Protein AF-E2BCJ6-F1 (afdb_monomer_lite)

pLDDT: mean 82.78, std 11.38, range [35.53, 95.06]

InterPro domains:
  IPR000185 Protein translocase subunit SecA [PTHR30612] (108-314)
  IPR027417 P-loop containing nucleoside triphosphate hydrolase [G3DSA:3.40.50.300] (253-300)

Sequence (317 aa):
MFPTNGEDRNIKKLIDLIRGNGNTSERILKHLISIRDIIQAMKQVTATSEKVIKEEIVRHKSNIEICEKESDKLHKAIRQAILCNMYGSFSKEDIRKIDGYISGQQINAIWERLIKYNIIDNVGYLLKDKVSERDIVEVLSPDFKRYERYLIYLFQQISKDEKSVVVPNYLKPFVALHLDTWINSAKSALFMQERQDYIVDIDRKDSRPDLKANITIIDRDTGTDELNSQWDEALHQFLQLNHGCRLSTQSLKAVFESNVCYLKLYNNLYGLTATLDSQRERDLLREIYQVDFVTVPTTKMRKFKEYNPIVCANLQE

Secondary structure (DSSP, 8-state):
---SSSS---HHHHHHHHHT-TT--HHHHHHHHHHHHHHHHHHHHHHHHHHHHHHHHHHHHHHHHHHHHHHHHHHHHHHHHHHHHHH-B--HHHHHTT-TT--HHHHHHHHHHHHHTTSB-SSSBBSSSS--HHHHHHHHTTTTGGGHHHHHHHHHHHHHS--S----GGGHHHHHHHHHHHHHHHHHHHH--BTTTEEEE---SSS-S----EEEEE-TTT--EETT---TTTHHHHHHHHTTPPPPPP--------HHHHHHT-SS-----SS---HHHHHHHHHHH------PPPSS-----PPPP---S----

Organism: Harpegnathos saltator (NCBI:txid610380)

Structure (mmCIF, N/CA/C/O backbone):
data_AF-E2BCJ6-F1
#
_entry.id   AF-E2BCJ6-F1
#
loop_
_atom_site.group_PDB
_atom_site.id
_atom_site.type_symbol
_atom_site.label_atom_id
_atom_site.label_alt_id
_atom_site.label_comp_id
_atom_site.label_asym_id
_atom_site.label_entity_id
_atom_site.label_seq_id
_atom_site.pdbx_PDB_ins_code
_atom_site.Cartn_x
_atom_site.Cartn_y
_atom_site.Cartn_z
_atom_site.occupancy
_atom_site.B_iso_or_equiv
_atom_site.auth_seq_id
_atom_site.auth_comp_id
_atom_site.auth_asym_id
_atom_site.auth_atom_id
_atom_site.pdbx_PDB_model_num
ATOM 1 N N . MET A 1 1 ? 50.899 -28.316 7.353 1.00 42.66 1 MET A N 1
ATOM 2 C CA . MET A 1 1 ? 51.033 -29.590 8.096 1.00 42.66 1 MET A CA 1
ATOM 3 C C . MET A 1 1 ? 51.930 -30.489 7.256 1.00 42.66 1 MET A C 1
ATOM 5 O O . MET A 1 1 ? 51.661 -30.582 6.069 1.00 42.66 1 MET A O 1
ATOM 9 N N . PHE A 1 2 ? 53.036 -31.027 7.788 1.00 35.53 2 PHE A N 1
ATOM 10 C CA . PHE A 1 2 ? 53.970 -31.874 7.021 1.00 35.53 2 PHE A CA 1
ATOM 11 C C . PHE A 1 2 ? 53.549 -33.350 7.151 1.00 35.53 2 PHE A C 1
ATOM 13 O O . PHE A 1 2 ? 53.648 -33.884 8.259 1.00 35.53 2 PHE A O 1
ATOM 20 N N . PRO A 1 3 ? 53.071 -34.020 6.086 1.00 37.06 3 PRO A N 1
ATOM 21 C CA . PRO A 1 3 ? 52.648 -35.411 6.164 1.00 37.06 3 PRO A CA 1
ATOM 22 C C . PRO A 1 3 ? 53.835 -36.352 5.922 1.00 37.06 3 PRO A C 1
ATOM 24 O O . PRO A 1 3 ? 54.559 -36.224 4.940 1.00 37.06 3 PRO A O 1
ATOM 27 N N . THR A 1 4 ? 54.013 -37.338 6.797 1.00 44.34 4 THR A N 1
ATOM 28 C CA . THR A 1 4 ? 54.750 -38.573 6.487 1.00 44.34 4 THR A CA 1
ATOM 29 C C . THR A 1 4 ? 53.925 -39.752 7.009 1.00 44.34 4 THR A C 1
ATOM 31 O O . THR A 1 4 ? 53.534 -39.770 8.175 1.00 44.34 4 THR A O 1
ATOM 34 N N . ASN A 1 5 ? 53.632 -40.709 6.122 1.00 46.41 5 ASN A N 1
ATOM 35 C CA . ASN A 1 5 ? 52.804 -41.910 6.333 1.00 46.41 5 ASN A CA 1
ATOM 36 C C . ASN A 1 5 ? 51.292 -41.690 6.552 1.00 46.41 5 ASN A C 1
ATOM 38 O O . ASN A 1 5 ? 50.675 -42.418 7.320 1.00 46.41 5 ASN A O 1
ATOM 42 N N . GLY A 1 6 ? 50.678 -40.720 5.867 1.00 52.75 6 GLY A N 1
ATOM 43 C CA . GLY A 1 6 ? 49.213 -40.671 5.706 1.00 52.75 6 GLY A CA 1
ATOM 44 C C . GLY A 1 6 ? 48.380 -40.331 6.951 1.00 52.75 6 GLY A C 1
ATOM 45 O O . GLY A 1 6 ? 47.163 -40.253 6.841 1.00 52.75 6 GLY A O 1
ATOM 46 N N . GLU A 1 7 ? 48.999 -40.069 8.105 1.00 52.44 7 GLU A N 1
ATOM 47 C CA . GLU A 1 7 ? 48.310 -39.555 9.294 1.00 52.44 7 GLU A CA 1
ATOM 48 C C . GLU A 1 7 ? 48.791 -38.151 9.674 1.00 52.44 7 GLU A C 1
ATOM 50 O O . GLU A 1 7 ? 49.992 -37.903 9.828 1.00 52.44 7 GLU A O 1
ATOM 55 N N . ASP A 1 8 ? 47.843 -37.246 9.931 1.00 47.59 8 ASP A N 1
ATOM 56 C CA . ASP A 1 8 ? 48.121 -35.928 10.498 1.00 47.59 8 ASP A CA 1
ATOM 57 C C . ASP A 1 8 ? 48.719 -36.062 11.908 1.00 47.59 8 ASP A C 1
ATOM 59 O O . ASP A 1 8 ? 48.053 -36.409 12.894 1.00 47.59 8 ASP A O 1
ATOM 63 N N . ARG A 1 9 ? 50.017 -35.770 12.037 1.00 54.84 9 ARG A N 1
ATOM 64 C CA . ARG A 1 9 ? 50.679 -35.714 13.344 1.00 54.84 9 ARG A CA 1
ATOM 65 C C . ARG A 1 9 ? 50.339 -34.394 14.034 1.00 54.84 9 ARG A C 1
ATOM 67 O O . ARG A 1 9 ? 50.934 -33.357 13.764 1.00 54.84 9 ARG A O 1
ATOM 74 N N . ASN A 1 10 ? 49.399 -34.439 14.976 1.00 62.22 10 ASN A N 1
ATOM 75 C CA . ASN A 1 10 ? 49.200 -33.364 15.953 1.00 62.22 10 ASN A CA 1
ATOM 76 C C . ASN A 1 10 ? 50.459 -33.235 16.842 1.00 62.22 10 ASN A C 1
ATOM 78 O O . ASN A 1 10 ? 51.107 -34.239 17.135 1.00 62.22 10 ASN A O 1
ATOM 82 N N . ILE A 1 11 ? 50.793 -32.029 17.314 1.00 64.12 11 ILE A N 1
ATOM 83 C CA . ILE A 1 11 ? 51.973 -31.729 18.153 1.00 64.12 11 ILE A CA 1
ATOM 84 C C . ILE A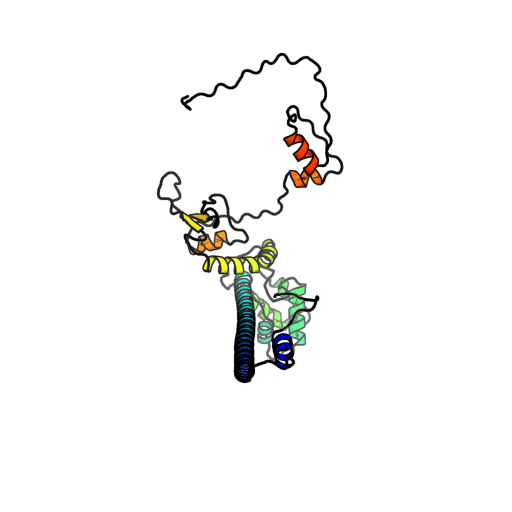 1 11 ? 52.108 -32.703 19.340 1.00 64.12 11 ILE A C 1
ATOM 86 O O . ILE A 1 11 ? 53.220 -33.088 19.686 1.00 64.12 11 ILE A O 1
ATOM 90 N N . LYS A 1 12 ? 50.992 -33.187 19.908 1.00 63.09 12 LYS A N 1
ATOM 91 C CA . LYS A 1 12 ? 50.997 -34.266 20.918 1.00 63.09 12 LYS A CA 1
ATOM 92 C C . LYS A 1 12 ? 51.671 -35.556 20.417 1.00 63.09 12 LYS A C 1
ATOM 94 O O . LYS A 1 12 ? 52.616 -36.009 21.052 1.00 63.09 12 LYS A O 1
ATOM 99 N N . LYS A 1 13 ? 51.264 -36.076 19.248 1.00 67.44 13 LYS A N 1
ATOM 100 C CA . LYS A 1 13 ? 51.866 -37.266 18.611 1.00 67.44 13 LYS A CA 1
ATOM 101 C C . LYS A 1 13 ? 53.358 -37.052 18.314 1.00 67.44 13 LYS A C 1
ATOM 103 O O . LYS A 1 13 ? 54.144 -37.983 18.438 1.00 67.44 13 LYS A O 1
ATOM 108 N N . LEU A 1 14 ? 53.757 -35.831 17.937 1.00 67.19 14 LEU A N 1
ATOM 109 C CA . LEU A 1 14 ? 55.161 -35.492 17.674 1.00 67.19 14 LEU A CA 1
ATOM 110 C C . LEU A 1 14 ? 56.010 -35.511 18.958 1.00 67.19 14 LEU A C 1
ATOM 112 O O . LEU A 1 14 ? 57.111 -36.053 18.951 1.00 67.19 14 LEU A O 1
ATOM 116 N N . ILE A 1 15 ? 55.490 -34.965 20.064 1.00 65.69 15 ILE A N 1
ATOM 117 C CA . ILE A 1 15 ? 56.180 -34.981 21.362 1.00 65.69 15 ILE A CA 1
ATOM 118 C C . ILE A 1 15 ? 56.329 -36.416 21.891 1.00 65.69 15 ILE A C 1
ATOM 120 O O . ILE A 1 15 ? 57.393 -36.759 22.403 1.00 65.69 15 ILE A O 1
ATOM 124 N N . ASP A 1 16 ? 55.300 -37.256 21.750 1.00 68.56 16 ASP A N 1
ATOM 125 C CA . ASP A 1 16 ? 55.344 -38.656 22.200 1.00 68.56 16 ASP A CA 1
ATOM 126 C C . ASP A 1 16 ? 56.358 -39.484 21.391 1.00 68.56 16 ASP A C 1
ATOM 128 O O . ASP A 1 16 ? 57.095 -40.293 21.954 1.00 68.56 16 ASP A O 1
ATOM 132 N N . LEU A 1 17 ? 56.481 -39.208 20.088 1.00 68.19 17 LEU A N 1
ATOM 133 C CA . LEU A 1 17 ? 57.462 -39.848 19.208 1.00 68.19 17 LEU A CA 1
ATOM 134 C C . LEU A 1 17 ? 58.908 -39.440 19.534 1.00 68.19 17 LEU A C 1
ATOM 136 O O . LEU A 1 17 ? 59.807 -40.274 19.484 1.00 68.19 17 LEU A O 1
ATOM 140 N N . ILE A 1 18 ? 59.136 -38.175 19.907 1.00 68.50 18 ILE A N 1
ATOM 141 C CA . ILE A 1 18 ? 60.456 -37.688 20.344 1.00 68.50 18 ILE A CA 1
ATOM 142 C C . ILE A 1 18 ? 60.814 -38.255 21.727 1.00 68.50 18 ILE A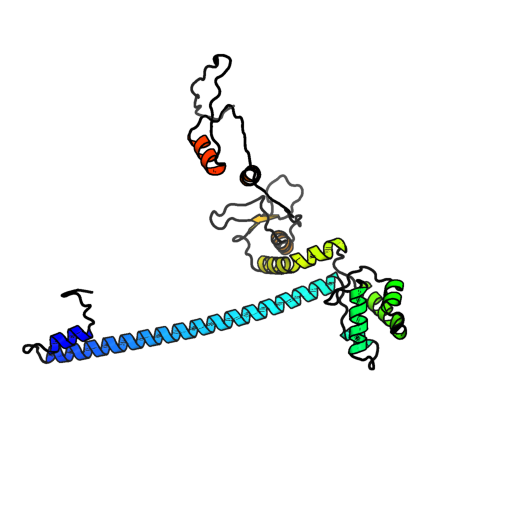 C 1
ATOM 144 O O . ILE A 1 18 ? 61.963 -38.609 21.968 1.00 68.50 18 ILE A O 1
ATOM 148 N N . ARG A 1 19 ? 59.833 -38.409 22.627 1.00 65.44 19 ARG A N 1
ATOM 149 C CA . ARG A 1 19 ? 60.033 -39.008 23.958 1.00 65.44 19 ARG A CA 1
ATOM 150 C C . ARG A 1 19 ? 60.430 -40.489 23.894 1.00 65.44 19 ARG A C 1
ATOM 152 O O . ARG A 1 19 ? 61.161 -40.943 24.765 1.00 65.44 19 ARG A O 1
ATOM 159 N N . GLY A 1 20 ? 59.969 -41.227 22.883 1.00 64.12 20 GLY A N 1
ATOM 160 C CA . GLY A 1 20 ? 60.280 -42.648 22.685 1.00 64.12 20 GLY A CA 1
ATOM 161 C C . GLY A 1 20 ? 61.669 -42.946 22.105 1.00 64.12 20 GLY A C 1
ATOM 162 O O . GLY A 1 20 ? 62.015 -44.115 21.951 1.00 64.12 20 GLY A O 1
ATOM 163 N N . ASN A 1 21 ? 62.468 -41.927 21.769 1.00 68.44 21 ASN A N 1
ATOM 164 C CA . ASN A 1 21 ? 63.802 -42.115 21.202 1.00 68.44 21 ASN A CA 1
ATOM 165 C C . ASN A 1 21 ? 64.876 -42.091 22.306 1.00 68.44 21 ASN A C 1
ATOM 167 O O . ASN A 1 21 ? 65.056 -41.076 22.983 1.00 68.44 21 ASN A O 1
ATOM 171 N N . GLY A 1 22 ? 65.606 -43.200 22.471 1.00 61.81 22 GLY A N 1
ATOM 172 C CA . GLY A 1 22 ? 66.566 -43.422 23.565 1.00 61.81 22 GLY A CA 1
ATOM 173 C C . GLY A 1 22 ? 67.773 -42.473 23.609 1.00 61.81 22 GLY A C 1
ATOM 174 O O . GLY A 1 22 ? 68.445 -42.412 24.631 1.00 61.81 22 GLY A O 1
ATOM 175 N N . ASN A 1 23 ? 68.020 -41.693 22.548 1.00 63.06 23 ASN A N 1
ATOM 176 C CA . ASN A 1 23 ? 69.132 -40.733 22.453 1.00 63.06 23 ASN A CA 1
ATOM 177 C C . ASN A 1 23 ? 68.723 -39.265 22.707 1.00 63.06 23 ASN A C 1
ATOM 179 O O . ASN A 1 23 ? 69.448 -38.337 22.342 1.00 63.06 23 ASN A O 1
ATOM 183 N N . THR A 1 24 ? 67.549 -39.016 23.292 1.00 69.31 24 THR A N 1
ATOM 184 C CA . THR A 1 24 ? 67.030 -37.649 23.461 1.00 69.31 24 THR A CA 1
ATOM 185 C C . THR A 1 24 ? 67.555 -37.002 24.744 1.00 69.31 24 THR A C 1
ATOM 187 O O . THR A 1 24 ? 67.305 -37.490 25.841 1.00 69.31 24 THR A O 1
ATOM 190 N N . SER A 1 25 ? 68.255 -35.870 24.619 1.00 73.25 25 SER A N 1
ATOM 191 C CA . SER A 1 25 ? 68.791 -35.117 25.765 1.00 73.25 25 SER A CA 1
ATOM 192 C C . SER A 1 25 ? 67.686 -34.640 26.721 1.00 73.25 25 SER A C 1
ATOM 194 O O . SER A 1 25 ? 66.661 -34.102 26.294 1.00 73.25 25 SER A O 1
ATOM 196 N N . GLU A 1 26 ? 67.933 -34.742 28.028 1.00 71.25 26 GLU A N 1
ATOM 197 C CA . GLU A 1 26 ? 67.024 -34.307 29.100 1.00 71.25 26 GLU A CA 1
ATOM 198 C C . GLU A 1 26 ? 66.602 -32.829 28.974 1.00 71.25 26 GLU A C 1
ATOM 200 O O . GLU A 1 26 ? 65.451 -32.461 29.229 1.00 71.25 26 GLU A O 1
ATOM 205 N N . ARG A 1 27 ? 67.499 -31.973 28.466 1.00 74.12 27 ARG A N 1
ATOM 206 C CA . ARG A 1 27 ? 67.215 -30.554 28.204 1.00 74.12 27 ARG A CA 1
ATOM 207 C C . ARG A 1 27 ? 66.135 -30.374 27.132 1.00 74.12 27 ARG A C 1
ATOM 209 O O . ARG A 1 27 ? 65.270 -29.512 27.276 1.00 74.12 27 ARG A O 1
ATOM 216 N N . ILE A 1 28 ? 66.150 -31.206 26.088 1.00 73.50 28 ILE A N 1
ATOM 217 C CA . ILE A 1 28 ? 65.146 -31.197 25.013 1.00 73.50 28 ILE A CA 1
ATOM 218 C C . ILE A 1 28 ? 63.792 -31.654 25.565 1.00 73.50 28 ILE A C 1
ATOM 220 O O . ILE A 1 28 ? 62.776 -31.013 25.299 1.00 73.50 28 ILE A O 1
ATOM 224 N N . LEU A 1 29 ? 63.774 -32.698 26.401 1.00 70.75 29 LEU A N 1
ATOM 225 C CA . LEU A 1 29 ? 62.551 -33.175 27.055 1.00 70.75 29 LEU A CA 1
ATOM 226 C C . LEU A 1 29 ? 61.900 -32.087 27.925 1.00 70.75 29 LEU A C 1
ATOM 228 O O . LEU A 1 29 ? 60.684 -31.902 27.854 1.00 70.75 29 LEU A O 1
ATOM 232 N N . LYS A 1 30 ? 62.697 -31.313 28.676 1.00 75.62 30 LYS A N 1
ATOM 233 C CA . LYS A 1 30 ? 62.203 -30.189 29.488 1.00 75.62 30 LYS A CA 1
ATOM 234 C C . LYS A 1 30 ? 61.608 -29.064 28.631 1.00 75.62 30 LYS A C 1
ATOM 236 O O . LYS A 1 30 ? 60.510 -28.597 28.924 1.00 75.62 30 LYS A O 1
ATOM 241 N N . HIS A 1 31 ? 62.274 -28.671 27.541 1.00 77.38 31 HIS A N 1
ATOM 242 C CA . HIS A 1 31 ? 61.754 -27.648 26.623 1.00 77.38 31 HIS A CA 1
ATOM 243 C C . HIS A 1 31 ? 60.460 -28.084 25.913 1.00 77.38 31 HIS A C 1
ATOM 245 O O . HIS A 1 31 ? 59.562 -27.263 25.733 1.00 77.38 31 HIS A O 1
ATOM 251 N N . LEU A 1 32 ? 60.316 -29.366 25.558 1.00 75.25 32 LEU A N 1
ATOM 252 C CA . LEU A 1 32 ? 59.088 -29.893 24.946 1.00 75.25 32 LEU A CA 1
ATOM 253 C C . LEU A 1 32 ? 57.878 -29.838 25.889 1.00 75.25 32 LEU A C 1
ATOM 255 O O . LEU A 1 32 ? 56.754 -29.633 25.428 1.00 75.25 32 LEU A O 1
ATOM 259 N N . ILE A 1 33 ? 58.094 -30.008 27.198 1.00 75.94 33 ILE A N 1
ATOM 260 C CA . ILE A 1 33 ? 57.047 -29.831 28.214 1.00 75.94 33 ILE A CA 1
ATOM 261 C C . ILE A 1 33 ? 56.643 -28.354 28.285 1.00 75.94 33 ILE A C 1
ATOM 263 O O . ILE A 1 33 ? 55.466 -28.048 28.134 1.00 75.94 33 ILE A O 1
ATOM 267 N N . SER A 1 34 ? 57.606 -27.430 28.367 1.00 77.12 34 SER A N 1
ATOM 268 C CA . SER A 1 34 ? 57.304 -25.990 28.377 1.00 77.12 34 SER A CA 1
ATOM 269 C C . SER A 1 34 ? 56.555 -25.525 27.121 1.00 77.12 34 SER A C 1
ATOM 271 O O . SER A 1 34 ? 55.605 -24.755 27.222 1.00 77.12 34 SER A O 1
ATOM 273 N N . ILE A 1 35 ? 56.926 -26.017 25.933 1.00 78.19 35 ILE A N 1
ATOM 274 C CA . ILE A 1 35 ? 56.226 -25.701 24.675 1.00 78.19 35 ILE A CA 1
ATOM 275 C C . ILE A 1 35 ? 54.782 -26.221 24.701 1.00 78.19 35 ILE A C 1
ATOM 277 O O . ILE A 1 35 ? 53.865 -25.520 24.273 1.00 78.19 35 ILE A O 1
ATOM 281 N N . ARG A 1 36 ? 54.558 -27.436 25.217 1.00 77.69 36 ARG A N 1
ATOM 282 C CA . ARG A 1 36 ? 53.212 -28.003 25.384 1.00 77.69 36 ARG A CA 1
ATOM 283 C C . ARG A 1 36 ? 52.353 -27.127 26.289 1.00 77.69 36 ARG A C 1
ATOM 285 O O . ARG A 1 36 ? 51.212 -26.844 25.926 1.00 77.69 36 ARG A O 1
ATOM 292 N N . ASP A 1 37 ? 52.903 -26.700 27.419 1.00 79.69 37 ASP A N 1
ATOM 293 C CA . ASP A 1 37 ? 52.188 -25.890 28.403 1.00 79.69 37 ASP A CA 1
ATOM 294 C C . ASP A 1 37 ? 51.839 -24.510 27.828 1.00 79.69 37 ASP A C 1
ATOM 296 O O . ASP A 1 37 ? 50.699 -24.066 27.954 1.00 79.69 37 ASP A O 1
ATOM 300 N N . ILE A 1 38 ? 52.761 -23.883 27.084 1.00 80.06 38 ILE A N 1
ATOM 301 C CA . ILE A 1 38 ? 52.511 -22.623 26.361 1.00 80.06 38 ILE A CA 1
ATOM 302 C C . ILE A 1 38 ? 51.389 -22.795 25.329 1.00 80.06 38 ILE A C 1
ATOM 304 O O . ILE A 1 38 ? 50.454 -22.000 25.299 1.00 80.06 38 ILE A O 1
ATOM 308 N N . ILE A 1 39 ? 51.426 -23.850 24.508 1.00 78.44 39 ILE A N 1
ATOM 309 C CA . ILE A 1 39 ? 50.375 -24.116 23.511 1.00 78.44 39 ILE A CA 1
ATOM 310 C C . ILE A 1 39 ? 49.022 -24.356 24.192 1.00 78.44 39 ILE A C 1
ATOM 312 O O . ILE A 1 39 ? 47.986 -23.919 23.688 1.00 78.44 39 ILE A O 1
ATOM 316 N N . GLN A 1 40 ? 49.006 -25.060 25.324 1.00 80.81 40 GLN A N 1
ATOM 317 C CA . GLN A 1 40 ? 47.784 -25.316 26.077 1.00 80.81 40 GLN A CA 1
ATOM 318 C C . GLN A 1 40 ? 47.222 -24.029 26.692 1.00 80.81 40 GLN A C 1
ATOM 320 O O . GLN A 1 40 ? 46.018 -23.795 26.581 1.00 80.81 40 GLN A O 1
ATOM 325 N N . ALA A 1 41 ? 48.080 -23.160 27.231 1.00 80.12 41 ALA A N 1
ATOM 326 C CA . ALA A 1 41 ? 47.697 -21.829 27.690 1.00 80.12 41 ALA A CA 1
ATOM 327 C C . ALA A 1 41 ? 47.143 -20.971 26.536 1.00 80.12 41 ALA A C 1
ATOM 329 O O . ALA A 1 41 ? 46.068 -20.394 26.666 1.00 80.12 41 ALA A O 1
ATOM 330 N N . MET A 1 42 ? 47.789 -20.963 25.363 1.00 77.38 42 MET A N 1
ATOM 331 C CA . MET A 1 42 ? 47.295 -20.246 24.175 1.00 77.38 42 MET A CA 1
ATOM 332 C C . MET A 1 42 ? 45.922 -20.754 23.706 1.00 77.38 42 MET A C 1
ATOM 334 O O . MET A 1 42 ? 45.051 -19.960 23.348 1.00 77.38 42 MET A O 1
ATOM 338 N N . LYS A 1 43 ? 45.690 -22.073 23.738 1.00 80.38 43 LYS A N 1
ATOM 339 C CA . LYS A 1 43 ? 44.381 -22.674 23.424 1.00 80.38 43 LYS A CA 1
ATOM 340 C C . LYS A 1 43 ? 43.299 -22.290 24.433 1.00 80.38 43 LYS A C 1
ATOM 342 O O . LYS A 1 43 ? 42.155 -22.080 24.048 1.00 80.38 43 LYS A O 1
ATOM 347 N N . GLN A 1 44 ? 43.646 -22.185 25.712 1.00 77.50 44 GLN A N 1
ATOM 348 C CA . GLN A 1 44 ? 42.713 -21.734 26.745 1.00 77.50 44 GLN A CA 1
ATOM 349 C C . GLN A 1 44 ? 42.377 -20.249 26.594 1.00 77.50 44 GLN A C 1
ATOM 351 O O . GLN A 1 44 ? 41.206 -19.891 26.684 1.00 77.50 44 GLN A O 1
ATOM 356 N N . VAL A 1 45 ? 43.365 -19.398 26.303 1.00 78.19 45 VAL A N 1
ATOM 357 C CA . VAL A 1 45 ? 43.146 -17.964 26.047 1.00 78.19 45 VAL A CA 1
ATOM 358 C C . VAL A 1 45 ? 42.237 -17.766 24.834 1.00 78.19 45 VAL A C 1
ATOM 360 O O . VAL A 1 45 ? 41.244 -17.054 24.940 1.00 78.19 45 VAL A O 1
ATOM 363 N N . THR A 1 46 ? 42.506 -18.459 23.722 1.00 76.25 46 THR A N 1
ATOM 364 C CA . THR A 1 46 ? 41.674 -18.387 22.504 1.00 76.25 46 THR A CA 1
ATOM 365 C C . THR A 1 46 ? 40.252 -18.910 22.723 1.00 76.25 46 THR A C 1
ATOM 367 O O . THR A 1 46 ? 39.295 -18.254 22.318 1.00 76.25 46 THR A O 1
ATOM 370 N N . ALA A 1 47 ? 40.082 -20.029 23.433 1.00 76.81 47 ALA A N 1
ATOM 371 C CA . ALA A 1 47 ? 38.758 -20.544 23.788 1.00 76.81 47 ALA A CA 1
ATOM 372 C C . ALA A 1 47 ? 37.992 -19.596 24.728 1.00 76.81 47 ALA A C 1
ATOM 374 O O . ALA A 1 47 ? 36.778 -19.441 24.604 1.00 76.81 47 ALA A O 1
ATOM 375 N N . THR A 1 48 ? 38.697 -18.933 25.650 1.00 79.69 48 THR A N 1
ATOM 376 C CA . THR A 1 48 ? 38.102 -17.946 26.562 1.00 79.69 48 THR A CA 1
ATOM 377 C C . THR A 1 48 ? 37.671 -16.699 25.794 1.00 79.69 48 THR A C 1
ATOM 379 O O . THR A 1 48 ? 36.535 -16.266 25.952 1.00 79.69 48 THR A O 1
ATOM 382 N N . SER A 1 49 ? 38.514 -16.164 24.901 1.00 78.62 49 SER A N 1
ATOM 383 C CA . SER A 1 49 ? 38.142 -15.029 24.046 1.00 78.62 49 SER A CA 1
ATOM 384 C C . SER A 1 49 ? 36.982 -15.365 23.110 1.00 78.62 49 SER A C 1
ATOM 386 O O . SER A 1 49 ? 36.072 -14.560 22.950 1.00 78.62 49 SER A O 1
ATOM 388 N N . GLU A 1 50 ? 36.959 -16.573 22.538 1.00 83.75 50 GLU A N 1
ATOM 389 C CA . GLU A 1 50 ? 35.860 -17.021 21.679 1.00 83.75 50 GLU A CA 1
ATOM 390 C C . GLU A 1 50 ? 34.547 -17.136 22.464 1.00 83.75 50 GLU A C 1
ATOM 392 O O . GLU A 1 50 ? 33.491 -16.739 21.972 1.00 83.75 50 GLU A O 1
ATOM 397 N N . LYS A 1 51 ? 34.603 -17.633 23.706 1.00 85.56 51 LYS A N 1
ATOM 398 C CA . LYS A 1 51 ? 33.442 -17.692 24.600 1.00 85.56 51 LYS A CA 1
ATOM 399 C C . LYS A 1 51 ? 32.908 -16.293 24.924 1.00 85.56 51 LYS A C 1
ATOM 401 O O . LYS A 1 51 ? 31.706 -16.079 24.798 1.00 85.56 51 LYS A O 1
ATOM 406 N N . VAL A 1 52 ? 33.787 -15.345 25.257 1.00 87.25 52 VAL A N 1
ATOM 407 C CA . VAL A 1 52 ? 33.412 -13.945 25.534 1.00 87.25 52 VAL A CA 1
ATOM 408 C C . VAL A 1 52 ? 32.752 -13.298 24.312 1.00 87.25 52 VAL A C 1
ATOM 410 O O . VAL A 1 52 ? 31.680 -12.710 24.439 1.00 87.25 52 VAL A O 1
ATOM 413 N N . ILE A 1 53 ? 33.326 -13.478 23.116 1.00 84.12 53 ILE A N 1
ATOM 414 C CA . ILE A 1 53 ? 32.753 -12.962 21.862 1.00 84.12 53 ILE A CA 1
ATOM 415 C C . ILE A 1 53 ? 31.372 -13.577 21.600 1.00 84.12 53 ILE A C 1
ATOM 417 O O . ILE A 1 53 ? 30.433 -12.866 21.248 1.00 84.12 53 ILE A O 1
ATOM 421 N N . LYS A 1 54 ? 31.206 -14.892 21.800 1.00 88.62 54 LYS A N 1
ATOM 422 C CA . LYS A 1 54 ? 29.903 -15.559 21.634 1.00 88.62 54 LYS A CA 1
ATOM 423 C C . LYS A 1 54 ? 28.854 -15.017 22.605 1.00 88.62 54 LYS A C 1
ATOM 425 O O . LYS A 1 54 ? 27.730 -14.758 22.185 1.00 88.62 54 LYS A O 1
ATOM 430 N N . GLU A 1 55 ? 29.208 -14.813 23.871 1.00 88.50 55 GLU A N 1
ATOM 431 C CA . GLU A 1 55 ? 28.313 -14.226 24.879 1.00 88.50 55 GLU A CA 1
ATOM 432 C C . GLU A 1 55 ? 27.926 -12.780 24.537 1.00 88.50 55 GLU A C 1
ATOM 434 O O . GLU A 1 55 ? 26.783 -12.365 24.740 1.00 88.50 55 GLU A O 1
ATOM 439 N N . GLU A 1 56 ? 28.856 -12.005 23.984 1.00 88.31 56 GLU A N 1
ATOM 440 C CA . GLU A 1 56 ? 28.602 -10.642 23.530 1.00 88.31 56 GLU A CA 1
ATOM 441 C C . GLU A 1 56 ? 27.702 -10.599 22.289 1.00 88.31 56 GLU A C 1
ATOM 443 O O . GLU A 1 56 ? 26.754 -9.815 22.257 1.00 88.31 56 GLU A O 1
ATOM 448 N N . ILE A 1 57 ? 27.906 -11.489 21.314 1.00 87.50 57 ILE A N 1
ATOM 449 C CA . ILE A 1 57 ? 27.010 -11.641 20.156 1.00 87.50 57 ILE A CA 1
ATOM 450 C C . ILE A 1 57 ? 25.593 -12.008 20.612 1.00 87.50 57 ILE A C 1
ATOM 452 O O . ILE A 1 57 ? 24.624 -11.452 20.100 1.00 87.50 57 ILE A O 1
ATOM 456 N N . VAL A 1 58 ? 25.451 -12.921 21.580 1.00 90.75 58 VAL A N 1
ATOM 457 C CA . VAL A 1 58 ? 24.137 -13.302 22.127 1.00 90.75 58 VAL A CA 1
ATOM 458 C C . VAL A 1 58 ? 23.446 -12.103 22.783 1.00 90.75 58 VAL A C 1
ATOM 460 O O . VAL A 1 58 ? 22.264 -11.877 22.527 1.00 90.75 58 VAL A O 1
ATOM 463 N N . ARG A 1 59 ? 24.176 -11.288 23.558 1.00 89.12 59 ARG A N 1
ATOM 464 C CA . ARG A 1 59 ? 23.636 -10.039 24.123 1.00 89.12 59 ARG A CA 1
ATOM 465 C C . ARG A 1 59 ? 23.174 -9.065 23.044 1.00 89.12 59 ARG A C 1
ATOM 467 O O . ARG A 1 59 ? 22.052 -8.576 23.123 1.00 89.12 59 ARG A O 1
ATOM 474 N N . HIS A 1 60 ? 23.996 -8.814 22.026 1.00 88.94 60 HIS A N 1
ATOM 475 C CA . HIS A 1 60 ? 23.624 -7.915 20.931 1.00 88.94 60 HIS A CA 1
ATOM 476 C C . HIS A 1 60 ? 22.382 -8.410 20.185 1.00 88.94 60 HIS A C 1
ATOM 478 O O . HIS A 1 60 ? 21.477 -7.620 19.938 1.00 88.94 60 HIS A O 1
ATOM 484 N N . LYS A 1 61 ? 22.284 -9.718 19.907 1.00 87.38 61 LYS A N 1
ATOM 485 C CA . LYS A 1 61 ? 21.082 -10.319 19.308 1.00 87.38 61 LYS A CA 1
ATOM 486 C C . LYS A 1 61 ? 19.834 -10.089 20.162 1.00 87.38 61 LYS A C 1
ATOM 488 O O . LYS A 1 61 ? 18.807 -9.690 19.628 1.00 87.38 61 LYS A O 1
ATOM 493 N N . SER A 1 62 ? 19.936 -10.285 21.477 1.00 86.75 62 SER A N 1
ATOM 494 C CA . SER A 1 62 ? 18.818 -10.038 22.396 1.00 86.75 62 SER A CA 1
ATOM 495 C C . SER A 1 62 ? 18.410 -8.563 22.434 1.00 86.75 62 SER A C 1
ATOM 497 O O . SER A 1 62 ? 17.221 -8.269 22.493 1.00 86.75 62 SER A O 1
ATOM 499 N N . ASN A 1 63 ? 19.368 -7.634 22.398 1.00 86.38 63 ASN A N 1
ATOM 500 C CA . ASN A 1 63 ? 19.076 -6.200 22.374 1.00 86.38 63 ASN A CA 1
ATOM 501 C C . ASN A 1 63 ? 18.384 -5.786 21.069 1.00 86.38 63 ASN A C 1
ATOM 503 O O . ASN A 1 63 ? 17.422 -5.027 21.117 1.00 86.38 63 ASN A O 1
ATOM 507 N N . ILE A 1 64 ? 18.831 -6.318 19.925 1.00 84.81 64 ILE A N 1
ATOM 508 C CA . ILE A 1 64 ? 18.183 -6.092 18.624 1.00 84.81 64 ILE A CA 1
ATOM 509 C C . ILE A 1 64 ? 16.723 -6.554 18.675 1.00 84.81 64 ILE A C 1
ATOM 511 O O . ILE A 1 64 ? 15.837 -5.783 18.324 1.00 84.81 64 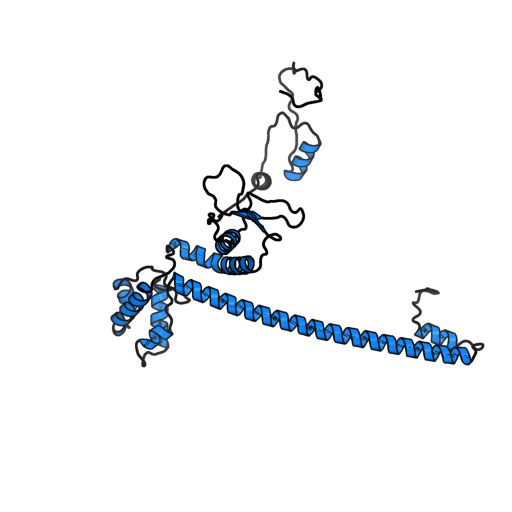ILE A O 1
ATOM 515 N N . GLU A 1 65 ? 16.455 -7.750 19.206 1.00 85.88 65 GLU A N 1
ATOM 516 C CA . GLU A 1 65 ? 15.088 -8.279 19.318 1.00 85.88 65 GLU A CA 1
ATOM 517 C C . GLU A 1 65 ? 14.184 -7.402 20.208 1.00 85.88 65 GLU A C 1
ATOM 519 O O . GLU A 1 65 ? 12.997 -7.221 19.929 1.00 85.88 65 GLU A O 1
ATOM 524 N N . ILE A 1 66 ? 14.727 -6.837 21.291 1.00 86.44 66 ILE A N 1
ATOM 525 C CA . ILE A 1 66 ? 13.989 -5.905 22.156 1.00 86.44 66 ILE A CA 1
ATOM 526 C C . ILE A 1 66 ? 13.668 -4.614 21.394 1.00 86.44 66 ILE A C 1
ATOM 528 O O . ILE A 1 66 ? 12.513 -4.186 21.391 1.00 86.44 66 ILE A O 1
ATOM 532 N N . CYS A 1 67 ? 14.653 -4.027 20.710 1.00 79.50 67 CYS A N 1
ATOM 533 C CA . CYS A 1 67 ? 14.456 -2.820 19.908 1.00 79.50 67 CYS A CA 1
ATOM 534 C C . CYS A 1 67 ? 13.435 -3.032 18.778 1.00 79.50 67 CYS A C 1
ATOM 536 O O . CYS A 1 67 ? 12.603 -2.158 18.534 1.00 79.50 67 CYS A O 1
ATOM 538 N N . GLU A 1 68 ? 13.449 -4.191 18.117 1.00 80.69 68 GLU A N 1
ATOM 539 C CA . GLU A 1 68 ? 12.459 -4.555 17.095 1.00 80.69 68 GLU A CA 1
ATOM 540 C C . GLU A 1 68 ? 11.043 -4.610 17.684 1.00 80.69 68 GLU A C 1
ATOM 542 O O . GLU A 1 68 ? 10.123 -3.990 17.150 1.00 80.69 68 GLU A O 1
ATOM 547 N N . LYS A 1 69 ? 10.867 -5.256 18.845 1.00 84.44 69 LYS A N 1
ATOM 548 C CA . LYS A 1 69 ? 9.567 -5.310 19.540 1.00 84.44 69 LYS A CA 1
ATOM 549 C C . LYS A 1 69 ? 9.059 -3.928 19.947 1.00 84.44 69 LYS A C 1
ATOM 551 O O . LYS A 1 69 ? 7.857 -3.661 19.865 1.00 84.44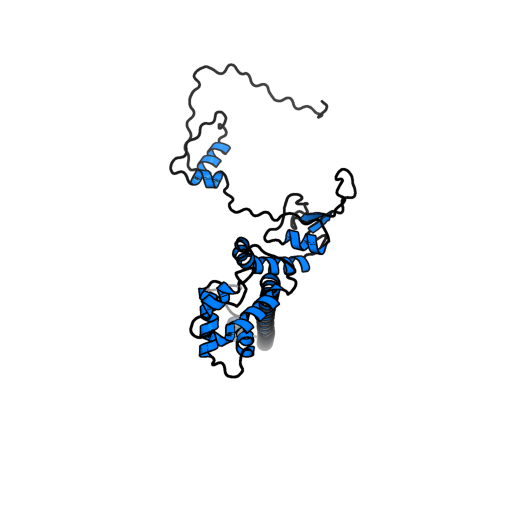 69 LYS A O 1
ATOM 556 N N . GLU A 1 70 ? 9.945 -3.050 20.407 1.00 86.12 70 GLU A N 1
ATOM 557 C CA . GLU A 1 70 ? 9.590 -1.670 20.748 1.00 86.12 70 GLU A CA 1
ATOM 558 C C . GLU A 1 70 ? 9.196 -0.861 19.507 1.00 86.12 70 GLU A C 1
ATOM 560 O O . GLU A 1 70 ? 8.178 -0.162 19.532 1.00 86.12 70 GLU A O 1
ATOM 565 N N . SER A 1 71 ? 9.937 -1.014 18.405 1.00 83.69 71 SER A N 1
ATOM 566 C CA . SER A 1 71 ? 9.628 -0.398 17.110 1.00 83.69 71 SER A CA 1
ATOM 567 C C . SER A 1 71 ? 8.256 -0.832 16.585 1.00 83.69 71 SER A C 1
ATOM 569 O O . SER A 1 71 ? 7.449 0.014 16.189 1.00 83.69 71 SER A O 1
ATOM 571 N N . ASP A 1 72 ? 7.933 -2.124 16.672 1.00 87.25 72 ASP A N 1
ATOM 572 C CA . ASP A 1 72 ? 6.628 -2.670 16.284 1.00 87.25 72 ASP A CA 1
ATOM 573 C C . ASP A 1 72 ? 5.487 -2.110 17.137 1.00 87.25 72 ASP A C 1
ATOM 575 O O . ASP A 1 72 ? 4.397 -1.801 16.640 1.00 87.25 72 ASP A O 1
ATOM 579 N N . LYS A 1 73 ? 5.718 -1.962 18.445 1.00 89.19 73 LYS A N 1
ATOM 580 C CA . LYS A 1 73 ? 4.732 -1.384 19.361 1.00 89.19 73 LYS A CA 1
ATOM 581 C C . LYS A 1 73 ? 4.474 0.085 19.032 1.00 89.19 73 LYS A C 1
ATOM 583 O O . LYS A 1 73 ? 3.315 0.502 18.987 1.00 89.19 73 LYS A O 1
ATOM 588 N N . LEU A 1 74 ? 5.533 0.848 18.762 1.00 89.06 74 LEU A N 1
ATOM 589 C CA . LEU A 1 74 ? 5.436 2.238 18.321 1.00 89.06 74 LEU A CA 1
ATOM 590 C C . LEU A 1 74 ? 4.707 2.344 16.976 1.00 89.06 74 LEU A C 1
ATOM 592 O O . LEU A 1 74 ? 3.818 3.178 16.826 1.00 89.06 74 LEU A O 1
ATOM 596 N N . HIS A 1 75 ? 5.027 1.470 16.019 1.00 90.81 75 HIS A N 1
ATOM 597 C CA . HIS A 1 75 ? 4.362 1.407 14.715 1.00 90.81 75 HIS A CA 1
ATOM 598 C C . HIS A 1 75 ? 2.850 1.229 14.854 1.00 90.81 75 HIS A C 1
ATOM 600 O O . HIS A 1 75 ? 2.076 2.006 14.296 1.00 90.81 75 HIS A O 1
ATOM 606 N N . LYS A 1 76 ? 2.420 0.257 15.667 1.00 89.88 76 LYS A N 1
ATOM 607 C CA . LYS A 1 76 ? 0.997 0.012 15.945 1.00 89.88 76 LYS A CA 1
ATOM 608 C C . LYS A 1 76 ? 0.324 1.211 16.610 1.00 89.88 76 LYS A C 1
ATOM 610 O O . LYS A 1 76 ? -0.805 1.539 16.253 1.00 89.88 76 LYS A O 1
ATOM 615 N N . ALA A 1 77 ? 1.006 1.881 17.539 1.00 89.94 77 ALA A N 1
ATOM 616 C CA . ALA A 1 77 ? 0.477 3.070 18.204 1.00 89.94 77 ALA A CA 1
ATOM 617 C C . ALA A 1 77 ? 0.277 4.240 17.224 1.00 89.94 77 ALA A C 1
ATOM 619 O O . ALA A 1 77 ? -0.784 4.863 17.231 1.00 89.94 77 ALA A O 1
ATOM 620 N N . ILE A 1 78 ? 1.254 4.496 16.345 1.00 91.12 78 ILE A N 1
ATOM 621 C CA . ILE A 1 78 ? 1.162 5.526 15.297 1.00 91.12 78 ILE A CA 1
ATOM 622 C C . ILE A 1 78 ? 0.008 5.204 14.344 1.00 91.12 78 ILE A C 1
ATOM 624 O O . ILE A 1 78 ? -0.840 6.061 14.100 1.00 91.12 78 ILE A O 1
ATOM 628 N N . ARG A 1 79 ? -0.072 3.957 13.860 1.00 91.38 79 ARG A N 1
ATOM 629 C CA . ARG A 1 79 ? -1.161 3.499 12.987 1.00 91.38 79 ARG A CA 1
ATOM 630 C C . ARG A 1 79 ? -2.525 3.745 13.629 1.00 91.38 79 ARG A C 1
ATOM 632 O O . ARG A 1 79 ? -3.398 4.338 12.999 1.00 91.38 79 ARG A O 1
ATOM 639 N N . GLN A 1 80 ? -2.691 3.326 14.883 1.00 87.75 80 GLN A N 1
ATOM 640 C CA . GLN A 1 80 ? -3.937 3.497 15.623 1.00 87.75 80 GLN A CA 1
ATOM 641 C C . GLN A 1 80 ? -4.311 4.978 15.733 1.00 87.75 80 GLN A C 1
ATOM 643 O O . GLN A 1 80 ? -5.449 5.336 15.442 1.00 87.75 80 GLN A O 1
ATOM 648 N N . ALA A 1 81 ? -3.358 5.835 16.110 1.00 88.06 81 ALA A N 1
ATOM 649 C CA . ALA A 1 81 ? -3.581 7.269 16.267 1.00 88.06 81 ALA A CA 1
ATOM 650 C C . ALA A 1 81 ? -3.998 7.946 14.950 1.00 88.06 81 ALA A C 1
ATOM 652 O O . ALA A 1 81 ? -4.939 8.741 14.945 1.00 88.06 81 ALA A O 1
ATOM 653 N N . ILE A 1 82 ? -3.351 7.596 13.831 1.00 89.06 82 ILE A N 1
ATOM 654 C CA . ILE A 1 82 ? -3.688 8.127 12.502 1.00 89.06 82 ILE A CA 1
ATOM 655 C C . ILE A 1 82 ? -5.107 7.719 12.103 1.00 89.06 82 ILE A C 1
ATOM 657 O O . ILE A 1 82 ? -5.911 8.570 11.730 1.00 89.06 82 ILE A O 1
ATOM 661 N N . LEU A 1 83 ? -5.442 6.433 12.222 1.00 86.94 83 LEU A N 1
ATOM 662 C CA . LEU A 1 83 ? -6.772 5.927 11.875 1.00 86.94 83 LEU A CA 1
ATOM 663 C C . LEU A 1 83 ? -7.866 6.526 12.770 1.00 86.94 83 LEU A C 1
ATOM 665 O O . LEU A 1 83 ? -8.939 6.874 12.276 1.00 86.94 83 LEU A O 1
ATOM 669 N N . CYS A 1 84 ? -7.588 6.709 14.067 1.00 83.00 84 CYS A N 1
ATOM 670 C CA . CYS A 1 84 ? -8.499 7.399 14.980 1.00 83.00 84 CYS A CA 1
ATOM 671 C C . CYS A 1 84 ? -8.754 8.844 14.529 1.00 83.00 84 CYS A C 1
ATOM 673 O O . CYS A 1 84 ? -9.901 9.277 14.546 1.00 83.00 84 CYS A O 1
ATOM 675 N N . ASN A 1 85 ? -7.720 9.568 14.089 1.00 84.19 85 ASN A N 1
ATOM 676 C CA . ASN A 1 85 ? -7.855 10.941 13.591 1.00 84.19 85 ASN A CA 1
ATOM 677 C C . ASN A 1 85 ? -8.633 10.998 12.260 1.00 84.19 85 ASN A C 1
ATOM 679 O O . ASN A 1 85 ? -9.521 11.829 12.094 1.00 84.19 85 ASN A O 1
ATOM 683 N N . MET A 1 86 ? -8.355 10.078 11.330 1.00 84.06 86 MET A N 1
ATOM 684 C CA . MET A 1 86 ? -9.002 10.051 10.011 1.00 84.06 86 MET A CA 1
ATOM 685 C C . MET A 1 86 ? -10.478 9.643 10.072 1.00 84.06 86 MET A C 1
ATOM 687 O O . MET A 1 86 ? -11.325 10.234 9.401 1.00 84.06 86 MET A O 1
ATOM 691 N N . TYR A 1 87 ? -10.803 8.601 10.839 1.00 83.75 87 TYR A N 1
ATOM 692 C CA . TYR A 1 87 ? -12.135 7.993 10.802 1.00 83.75 87 TYR A CA 1
ATOM 693 C C . TYR A 1 87 ? -12.981 8.334 12.024 1.00 83.75 87 TYR A C 1
ATOM 695 O O . TYR A 1 87 ? -14.203 8.417 11.901 1.00 83.75 87 TYR A O 1
ATOM 703 N N . GLY A 1 88 ? -12.360 8.637 13.160 1.00 81.69 88 GLY A N 1
ATOM 704 C CA . GLY A 1 88 ? -13.023 8.626 14.456 1.00 81.69 88 GLY A CA 1
ATOM 705 C C . GLY A 1 88 ? -13.104 7.198 14.988 1.00 81.69 88 GLY A C 1
ATOM 706 O O . GLY A 1 88 ? -13.418 6.256 14.253 1.00 81.69 88 GLY A O 1
ATOM 707 N N . SER A 1 89 ? -12.791 7.031 16.269 1.00 83.94 89 SER A N 1
ATOM 708 C CA . SER A 1 89 ? -12.827 5.737 16.948 1.00 83.94 89 SER A CA 1
ATOM 709 C C . SER A 1 89 ? -13.995 5.660 17.912 1.00 83.94 89 SER A C 1
ATOM 711 O O . SER A 1 89 ? -14.242 6.593 18.673 1.00 83.94 89 SER A O 1
ATOM 713 N N . PHE A 1 90 ? -14.650 4.511 17.928 1.00 86.38 90 PHE A N 1
ATOM 714 C CA . PHE A 1 90 ? -15.675 4.159 18.888 1.00 86.38 90 PHE A CA 1
ATOM 715 C C . PHE A 1 90 ? -15.242 2.887 19.612 1.00 86.38 90 PHE A C 1
ATOM 717 O O . PHE A 1 90 ? -14.942 1.888 18.965 1.00 86.38 90 PHE A O 1
ATOM 724 N N . SER A 1 91 ? -15.173 2.912 20.942 1.00 87.56 91 SER A N 1
ATOM 725 C CA . SER A 1 91 ? -14.692 1.780 21.743 1.00 87.56 91 SER A CA 1
ATOM 726 C C . SER A 1 91 ? -15.809 1.113 22.547 1.00 87.56 91 SER A C 1
ATOM 728 O O . SER A 1 91 ? -16.856 1.700 22.828 1.00 87.56 91 SER A O 1
ATOM 730 N N . LYS A 1 92 ? -15.577 -0.131 22.985 1.00 87.75 92 LYS A N 1
ATOM 731 C CA . LYS A 1 92 ? -16.489 -0.812 23.922 1.00 87.75 92 LYS A CA 1
ATOM 732 C C . LYS A 1 92 ? -16.556 -0.087 25.268 1.00 87.75 92 LYS A C 1
ATOM 734 O O . LYS A 1 92 ? -17.585 -0.132 25.939 1.00 87.75 92 LYS A O 1
ATOM 739 N N . GLU A 1 93 ? -15.489 0.604 25.657 1.00 86.38 93 GLU A N 1
ATOM 740 C CA . GLU A 1 93 ? -15.455 1.487 26.819 1.00 86.38 93 GLU A CA 1
ATOM 741 C C . GLU A 1 93 ? -16.430 2.664 26.675 1.00 86.38 93 GLU A C 1
ATOM 743 O O . GLU A 1 93 ? -17.041 3.055 27.667 1.00 86.38 93 GLU A O 1
ATOM 748 N N . ASP A 1 94 ? -16.659 3.182 25.467 1.00 86.19 94 ASP A N 1
ATOM 749 C CA . ASP A 1 94 ? -17.656 4.237 25.239 1.00 86.19 94 ASP A CA 1
ATOM 750 C C . ASP A 1 94 ? -19.089 3.712 25.391 1.00 86.19 94 ASP A C 1
ATOM 752 O O . ASP A 1 94 ? -19.944 4.412 25.931 1.00 86.19 94 ASP A O 1
ATOM 756 N N . ILE A 1 95 ? -19.335 2.443 25.039 1.00 85.38 95 ILE A N 1
ATOM 757 C CA . ILE A 1 95 ? -20.605 1.762 25.342 1.00 85.38 95 ILE A CA 1
ATOM 758 C C . ILE A 1 95 ? -20.766 1.551 26.858 1.00 85.38 95 ILE A C 1
ATOM 760 O O . ILE A 1 95 ? -21.857 1.712 27.398 1.00 85.38 95 ILE A O 1
ATOM 764 N N . ARG A 1 96 ? -19.691 1.224 27.587 1.00 86.38 96 ARG A N 1
ATOM 765 C CA . ARG A 1 96 ? -19.747 1.082 29.057 1.00 86.38 96 ARG A CA 1
ATOM 766 C C . ARG A 1 96 ? -20.121 2.383 29.761 1.00 86.38 96 ARG A C 1
ATOM 768 O O . ARG A 1 96 ? -20.795 2.342 30.783 1.00 86.38 96 ARG A O 1
ATOM 775 N N . LYS A 1 97 ? -19.708 3.532 29.218 1.00 86.19 97 LYS A N 1
ATOM 776 C CA . LYS A 1 97 ? -20.062 4.855 29.758 1.00 86.19 97 LYS A CA 1
ATOM 777 C C . LYS A 1 97 ? -21.553 5.186 29.614 1.00 86.19 97 LYS A C 1
ATOM 779 O O . LYS A 1 97 ? -22.004 6.123 30.267 1.00 86.19 97 LYS A O 1
ATOM 784 N N . ILE A 1 98 ? -22.306 4.441 28.793 1.00 81.75 98 ILE A N 1
ATOM 785 C CA . ILE A 1 98 ? -23.753 4.635 28.611 1.00 81.75 98 ILE A CA 1
ATOM 786 C C . ILE A 1 98 ? -24.498 4.410 29.930 1.00 81.75 98 ILE A C 1
ATOM 788 O O . ILE A 1 98 ? -25.385 5.180 30.289 1.00 81.75 98 ILE A O 1
ATOM 792 N N . ASP A 1 99 ? -24.170 3.318 30.619 1.00 79.50 99 ASP A N 1
ATOM 793 C CA . ASP A 1 99 ? -24.904 2.836 31.782 1.00 79.50 99 ASP A CA 1
ATOM 794 C C . ASP A 1 99 ? -23.993 1.927 32.612 1.00 79.50 99 ASP A C 1
ATOM 796 O O . ASP A 1 99 ? -23.515 0.905 32.122 1.00 79.50 99 ASP A O 1
ATOM 800 N N . GLY A 1 100 ? -23.768 2.277 33.881 1.00 76.31 100 GLY A N 1
ATOM 801 C CA . GLY A 1 100 ? -22.917 1.499 34.786 1.00 76.31 100 GLY A CA 1
ATOM 802 C C . GLY A 1 100 ? -23.428 0.080 35.068 1.00 76.31 100 GLY A C 1
ATOM 803 O O . GLY A 1 100 ? -22.659 -0.751 35.543 1.00 76.31 100 GLY A O 1
ATOM 804 N N . TYR A 1 101 ? -24.695 -0.214 34.753 1.00 80.81 101 TYR A N 1
ATOM 805 C CA . TYR A 1 101 ? -25.321 -1.527 34.941 1.00 80.81 101 TYR A CA 1
ATOM 806 C C . TYR A 1 101 ? -25.406 -2.363 33.655 1.00 80.81 101 TYR A C 1
ATOM 808 O O . TYR A 1 101 ? -25.967 -3.462 33.678 1.00 80.81 101 TYR A O 1
ATOM 816 N N . ILE A 1 102 ? -24.881 -1.874 32.525 1.00 84.12 102 ILE A N 1
ATOM 817 C CA . ILE A 1 102 ? -24.919 -2.623 31.266 1.00 84.12 102 ILE A CA 1
ATOM 818 C C . ILE A 1 102 ? -24.032 -3.873 31.357 1.00 84.12 102 ILE A C 1
ATOM 820 O O . ILE A 1 102 ? -22.863 -3.815 31.746 1.00 84.12 102 ILE A O 1
ATOM 824 N N . SER A 1 103 ? -24.581 -5.035 30.999 1.00 86.75 103 SER A N 1
ATOM 825 C CA . SER A 1 103 ? -23.816 -6.280 31.074 1.00 86.75 103 SER A CA 1
ATOM 826 C C . SER A 1 103 ? -22.788 -6.372 29.940 1.00 86.75 103 SER A C 1
ATOM 828 O O . SER A 1 103 ? -22.986 -5.848 28.841 1.00 86.75 103 SER A O 1
ATOM 830 N N . GLY A 1 104 ? -21.696 -7.112 30.164 1.00 86.56 104 GLY A N 1
ATOM 831 C CA . GLY A 1 104 ? -20.698 -7.387 29.120 1.00 86.56 104 GLY A CA 1
ATOM 832 C C . GLY A 1 104 ? -21.296 -8.021 27.857 1.00 86.56 104 GLY A C 1
ATOM 833 O O . GLY A 1 104 ? -20.862 -7.723 26.745 1.00 86.56 104 GLY A O 1
ATOM 834 N N . GLN A 1 105 ? -22.337 -8.844 28.017 1.00 87.12 105 GLN A N 1
ATOM 835 C CA . GLN A 1 105 ? -23.064 -9.455 26.903 1.00 87.12 105 GLN A CA 1
ATOM 836 C C . GLN A 1 105 ? -23.868 -8.421 26.108 1.00 87.12 105 GLN A C 1
ATOM 838 O O . GLN A 1 105 ? -23.856 -8.459 24.882 1.00 87.12 105 GLN A O 1
ATOM 843 N N . GLN A 1 106 ? -24.514 -7.467 26.783 1.00 87.44 106 GLN A N 1
ATOM 844 C CA . GLN A 1 106 ? -25.247 -6.384 26.122 1.00 87.44 106 GLN A CA 1
ATOM 845 C C . GLN A 1 106 ? -24.308 -5.462 25.336 1.00 87.44 106 GLN A C 1
ATOM 847 O O . GLN A 1 106 ? -24.623 -5.097 24.207 1.00 87.44 106 GLN A O 1
ATOM 852 N N . ILE A 1 107 ? -23.128 -5.148 25.883 1.00 88.94 107 ILE A N 1
ATOM 853 C CA . ILE A 1 107 ? -22.106 -4.357 25.178 1.00 88.94 107 ILE A CA 1
ATOM 854 C C . ILE A 1 107 ? -21.664 -5.060 23.895 1.00 88.94 107 ILE A C 1
ATOM 856 O O . ILE A 1 107 ? -21.624 -4.439 22.834 1.00 88.94 107 ILE A O 1
ATOM 860 N N . ASN A 1 108 ? -21.348 -6.355 23.980 1.00 90.56 108 ASN A N 1
ATOM 861 C CA . ASN A 1 108 ? -20.939 -7.128 22.810 1.00 90.56 108 ASN A CA 1
ATOM 862 C C . ASN A 1 108 ? -22.070 -7.235 21.779 1.00 90.56 108 ASN A C 1
ATOM 864 O O . ASN A 1 108 ? -21.807 -7.066 20.596 1.00 90.56 108 ASN A O 1
ATOM 868 N N . ALA A 1 109 ? -23.319 -7.412 22.214 1.00 90.69 109 ALA A N 1
ATOM 869 C CA . ALA A 1 109 ? -24.466 -7.444 21.312 1.00 90.69 109 ALA A CA 1
ATOM 870 C C . ALA A 1 109 ? -24.652 -6.115 20.557 1.00 90.69 109 ALA A C 1
ATOM 872 O O . ALA A 1 109 ? -24.887 -6.123 19.351 1.00 90.69 109 ALA A O 1
ATOM 873 N N . ILE A 1 110 ? -24.510 -4.969 21.235 1.00 88.94 110 ILE A N 1
ATOM 874 C CA . ILE A 1 110 ? -24.560 -3.649 20.584 1.00 88.94 110 ILE A CA 1
ATOM 875 C C . ILE A 1 110 ? -23.393 -3.499 19.598 1.00 88.94 110 ILE A C 1
ATOM 877 O O . ILE A 1 110 ? -23.602 -3.091 18.457 1.00 88.94 110 ILE A O 1
ATOM 881 N N . TRP A 1 111 ? -22.181 -3.873 20.013 1.00 91.06 111 TRP A N 1
ATOM 882 C CA . TRP A 1 111 ? -20.978 -3.818 19.180 1.00 91.06 111 TRP A CA 1
ATOM 883 C C . TRP A 1 111 ? -21.117 -4.642 17.893 1.00 91.06 111 TRP A C 1
ATOM 885 O O . TRP A 1 111 ? -20.880 -4.138 16.799 1.00 91.06 111 TRP A O 1
ATOM 895 N N . GLU A 1 112 ? -21.566 -5.891 18.002 1.00 91.06 112 GLU A N 1
ATOM 896 C CA . GLU A 1 112 ? -21.773 -6.780 16.855 1.00 91.06 112 GLU A CA 1
ATOM 897 C C . GLU A 1 112 ? -22.850 -6.257 15.902 1.00 91.06 112 GLU A C 1
ATOM 899 O O . GLU A 1 112 ? -22.707 -6.374 14.684 1.00 91.06 112 GLU A O 1
ATOM 904 N N . ARG A 1 113 ? -23.909 -5.623 16.422 1.00 90.88 113 ARG A N 1
ATOM 905 C CA . ARG A 1 113 ? -24.914 -4.982 15.565 1.00 90.88 113 ARG A CA 1
ATOM 906 C C . ARG A 1 113 ? -24.348 -3.773 14.830 1.00 90.88 113 ARG A C 1
ATOM 908 O O . ARG A 1 113 ? -24.615 -3.631 13.641 1.00 90.88 113 ARG A O 1
ATOM 915 N N . LEU A 1 114 ? -23.547 -2.935 15.488 1.00 89.12 114 LEU A N 1
ATOM 916 C CA . LEU A 1 114 ? -22.899 -1.790 14.836 1.00 89.12 114 LEU A CA 1
ATOM 917 C C . LEU A 1 114 ? -21.992 -2.232 13.675 1.00 89.12 114 LEU A C 1
ATOM 919 O O . LEU A 1 114 ? -21.981 -1.574 12.632 1.00 89.12 114 LEU A O 1
ATOM 923 N N . ILE A 1 115 ? -21.299 -3.366 13.826 1.00 90.12 115 ILE A N 1
ATOM 924 C CA . ILE A 1 115 ? -20.522 -3.994 12.746 1.00 90.12 115 ILE A CA 1
ATOM 925 C C . ILE A 1 115 ? -21.453 -4.501 11.640 1.00 90.12 115 ILE A C 1
ATOM 927 O O . ILE A 1 115 ? -21.270 -4.171 10.472 1.00 90.12 115 ILE A O 1
ATOM 931 N N . LYS A 1 116 ? -22.498 -5.262 11.994 1.00 90.50 116 LYS A N 1
ATOM 932 C CA . LYS A 1 116 ? -23.441 -5.859 11.032 1.00 90.50 116 LYS A CA 1
ATOM 933 C C . LYS A 1 116 ? -24.128 -4.823 10.134 1.00 90.50 116 LYS A C 1
ATOM 935 O O . LYS A 1 116 ? -24.344 -5.089 8.956 1.00 90.50 116 LYS A O 1
ATOM 940 N N . TYR A 1 117 ? -24.474 -3.657 10.680 1.00 88.12 117 TYR A N 1
ATOM 941 C CA . TYR A 1 117 ? -25.096 -2.554 9.936 1.00 88.12 117 TYR A CA 1
ATOM 942 C C . TYR A 1 117 ? -24.077 -1.623 9.249 1.00 88.12 117 TYR A C 1
ATOM 944 O O . TYR A 1 117 ? -24.452 -0.559 8.748 1.00 88.12 117 TYR A O 1
ATOM 952 N N . ASN A 1 118 ? -22.796 -2.014 9.194 1.00 86.75 118 ASN A N 1
ATOM 953 C CA . ASN A 1 118 ? -21.706 -1.263 8.567 1.00 86.75 118 ASN A CA 1
ATOM 954 C C . ASN A 1 118 ? -21.580 0.177 9.093 1.00 86.75 118 ASN A C 1
ATOM 956 O O . ASN A 1 118 ? -21.356 1.115 8.325 1.00 86.75 118 ASN A O 1
ATOM 960 N N . ILE A 1 119 ? -21.771 0.371 10.401 1.00 87.25 119 ILE A N 1
ATOM 961 C CA . ILE A 1 119 ? -21.528 1.666 11.051 1.00 87.25 119 ILE A CA 1
ATOM 962 C C . ILE A 1 119 ? -20.061 1.768 11.451 1.00 87.25 119 ILE A C 1
ATOM 964 O O . ILE A 1 119 ? -19.410 2.772 11.151 1.00 87.25 119 ILE A O 1
ATOM 968 N N . ILE A 1 120 ? -19.547 0.708 12.077 1.00 88.69 120 ILE A N 1
ATOM 969 C CA . ILE A 1 120 ? -18.144 0.572 12.472 1.00 88.69 120 ILE A CA 1
ATOM 970 C C . ILE A 1 120 ? -17.525 -0.681 11.855 1.00 88.69 120 ILE A C 1
ATOM 972 O O . ILE A 1 120 ? -18.240 -1.611 11.483 1.00 88.69 120 ILE A O 1
ATOM 976 N N . ASP A 1 121 ? -16.200 -0.714 11.773 1.00 85.00 121 ASP A N 1
ATOM 977 C CA . ASP A 1 121 ? -15.452 -1.928 11.461 1.00 85.00 121 ASP A CA 1
ATOM 978 C C . ASP A 1 121 ? -15.193 -2.798 12.708 1.00 85.00 121 ASP A C 1
ATOM 980 O O . ASP A 1 121 ? -15.618 -2.490 13.823 1.00 85.00 121 ASP A O 1
ATOM 984 N N . ASN A 1 122 ? -14.464 -3.902 12.527 1.00 84.81 122 ASN A N 1
ATOM 985 C CA . ASN A 1 122 ? -14.150 -4.850 13.602 1.00 84.81 122 ASN A CA 1
ATOM 986 C C . ASN A 1 122 ? -13.291 -4.248 14.731 1.00 84.81 122 ASN A C 1
ATOM 988 O O . ASN A 1 122 ? -13.242 -4.815 15.824 1.00 84.81 122 ASN A O 1
ATOM 992 N N . VAL A 1 123 ? -12.599 -3.137 14.465 1.00 83.00 123 VAL A N 1
ATOM 993 C CA . VAL A 1 123 ? -11.695 -2.458 15.403 1.00 83.00 123 VAL A CA 1
ATOM 994 C C . VAL A 1 123 ? -12.413 -1.313 16.127 1.00 83.00 123 VAL A C 1
ATOM 996 O O . VAL A 1 123 ? -12.073 -1.014 17.271 1.00 83.00 123 VAL A O 1
ATOM 999 N N . GLY A 1 124 ? -13.435 -0.721 15.505 1.00 82.56 124 GLY A N 1
ATOM 1000 C CA . GLY A 1 124 ? -14.220 0.391 16.041 1.00 82.56 124 GLY A CA 1
ATOM 1001 C C . GLY A 1 124 ? -14.144 1.683 15.227 1.00 82.56 124 GLY A C 1
ATOM 1002 O O . GLY A 1 124 ? -14.556 2.730 15.724 1.00 82.56 124 GLY A O 1
ATOM 1003 N N . TYR A 1 125 ? -13.607 1.656 14.008 1.00 85.62 125 TYR A N 1
ATOM 1004 C CA . TYR A 1 125 ? -13.529 2.833 13.142 1.00 85.62 125 TYR A CA 1
ATOM 1005 C C . TYR A 1 125 ? -14.814 3.049 12.356 1.00 85.62 125 TYR A C 1
ATOM 1007 O O . TYR A 1 125 ? -15.417 2.099 11.858 1.00 85.62 125 TYR A O 1
ATOM 1015 N N . LEU A 1 126 ? -15.212 4.311 12.193 1.00 84.44 126 LEU A N 1
ATOM 1016 C CA . LEU A 1 126 ? -16.410 4.670 11.439 1.00 84.44 126 LEU A CA 1
ATOM 1017 C C . LEU A 1 126 ? -16.270 4.398 9.936 1.00 84.44 126 LEU A C 1
ATOM 1019 O O . LEU A 1 126 ? -15.454 4.996 9.222 1.00 84.44 126 LEU A O 1
ATOM 1023 N N . LEU A 1 127 ? -17.169 3.562 9.424 1.00 82.50 127 LEU A N 1
ATOM 1024 C CA . LEU A 1 127 ? -17.267 3.266 7.997 1.00 82.50 127 LEU A CA 1
ATOM 1025 C C . LEU A 1 127 ? -18.078 4.324 7.245 1.00 82.50 127 LEU A C 1
ATOM 1027 O O . LEU A 1 127 ? -17.778 4.595 6.085 1.00 82.50 127 LEU A O 1
ATOM 1031 N N . LYS A 1 128 ? -19.042 4.974 7.908 1.00 79.19 128 LYS A N 1
ATOM 1032 C CA . LYS A 1 128 ? -19.870 6.055 7.347 1.00 79.19 128 LYS A CA 1
ATOM 1033 C C . LYS A 1 128 ? -19.367 7.427 7.801 1.00 79.19 128 LYS A C 1
ATOM 1035 O O . LYS A 1 128 ? -19.059 7.617 8.972 1.00 79.19 128 LYS A O 1
ATOM 1040 N N . ASP A 1 129 ? -19.349 8.400 6.890 1.00 70.44 129 ASP A N 1
ATOM 1041 C CA . ASP A 1 129 ? -18.923 9.776 7.210 1.00 70.44 129 ASP A CA 1
ATOM 1042 C C . ASP A 1 129 ? -19.946 10.523 8.069 1.00 70.44 129 ASP A C 1
ATOM 1044 O O . ASP A 1 129 ? -19.585 11.362 8.890 1.00 70.44 129 ASP A O 1
ATOM 1048 N N . LYS A 1 130 ? -21.230 10.200 7.885 1.00 76.81 130 LYS A N 1
ATOM 1049 C CA . LYS A 1 130 ? -22.336 10.675 8.715 1.00 76.81 130 LYS A CA 1
ATOM 1050 C C . LYS A 1 130 ? -23.225 9.494 9.057 1.00 76.81 130 LYS A C 1
ATOM 1052 O O . LYS A 1 130 ? -23.800 8.871 8.167 1.00 76.81 130 LYS A O 1
ATOM 1057 N N . VAL A 1 131 ? -23.334 9.201 10.345 1.00 80.81 131 VAL A N 1
ATOM 1058 C CA . VAL A 1 131 ? -24.265 8.196 10.856 1.00 80.81 131 VAL A CA 1
ATOM 1059 C C . VAL A 1 131 ? -25.612 8.879 11.070 1.00 80.81 131 VAL A C 1
ATOM 1061 O O . VAL A 1 131 ? -25.697 9.852 11.820 1.00 80.81 131 VAL A O 1
ATOM 1064 N N . SER A 1 132 ? -26.655 8.429 10.371 1.00 82.25 132 SER A N 1
ATOM 1065 C CA . SER A 1 132 ? -27.988 9.012 10.518 1.00 82.25 132 SER A CA 1
ATOM 1066 C C . SER A 1 132 ? -28.690 8.467 11.761 1.00 82.25 132 SER A C 1
ATOM 1068 O O . SER A 1 132 ? -28.429 7.351 12.209 1.00 82.25 132 SER A O 1
ATOM 1070 N N . GLU A 1 133 ? -29.639 9.229 12.305 1.00 83.81 133 GLU A N 1
ATOM 1071 C CA . GLU A 1 133 ? -30.459 8.767 13.433 1.00 83.81 133 GLU A CA 1
ATOM 1072 C C . GLU A 1 133 ? -31.223 7.480 13.091 1.00 83.81 133 GLU A C 1
ATOM 1074 O O . GLU A 1 133 ? -31.389 6.611 13.942 1.00 83.81 133 GLU A O 1
ATOM 1079 N N . ARG A 1 134 ? -31.618 7.317 11.820 1.00 84.25 134 ARG A N 1
ATOM 1080 C CA . ARG A 1 134 ? -32.295 6.112 11.325 1.00 84.25 134 ARG A CA 1
ATOM 1081 C C . ARG A 1 134 ? -31.401 4.879 11.419 1.00 84.25 134 ARG A C 1
ATOM 1083 O O . ARG A 1 134 ? -31.882 3.844 11.865 1.00 84.25 134 ARG A O 1
ATOM 1090 N N . ASP A 1 135 ? -30.118 5.014 11.072 1.00 83.75 135 ASP A N 1
ATOM 1091 C CA . ASP A 1 135 ? -29.149 3.915 11.169 1.00 83.75 135 ASP A CA 1
ATOM 1092 C C . ASP A 1 135 ? -29.041 3.415 12.621 1.00 83.75 135 ASP A C 1
ATOM 1094 O O . ASP A 1 135 ? -29.056 2.214 12.874 1.00 83.75 135 ASP A O 1
ATOM 1098 N N . ILE A 1 136 ? -28.978 4.333 13.594 1.00 85.50 136 ILE A N 1
ATOM 1099 C CA . ILE A 1 136 ? -28.850 3.984 15.019 1.00 85.50 136 ILE A CA 1
ATOM 1100 C C . ILE A 1 136 ? -30.120 3.333 15.567 1.00 85.50 136 ILE A C 1
ATOM 1102 O O . ILE A 1 136 ? -30.038 2.350 16.304 1.00 85.50 136 ILE A O 1
ATOM 1106 N N . VAL A 1 137 ? -31.291 3.850 15.195 1.00 85.94 137 VAL A N 1
ATOM 1107 C CA . VAL A 1 137 ? -32.574 3.254 15.590 1.00 85.94 137 VAL A CA 1
ATOM 1108 C C . VAL A 1 137 ? -32.700 1.831 15.035 1.00 85.94 137 VAL A C 1
ATOM 1110 O O . VAL A 1 137 ? -33.122 0.925 15.753 1.00 85.94 137 VAL A O 1
ATOM 1113 N N . GLU A 1 138 ? -32.282 1.599 13.789 1.00 86.38 138 GLU A N 1
ATOM 1114 C CA . GLU A 1 138 ? -32.312 0.273 13.162 1.00 86.38 138 GLU A CA 1
ATOM 1115 C C . GLU A 1 138 ? -31.362 -0.726 13.846 1.00 86.38 138 GLU A C 1
ATOM 1117 O O . GLU A 1 138 ? -31.725 -1.881 14.075 1.00 86.38 138 GLU A O 1
ATOM 1122 N N . VAL A 1 139 ? -30.174 -0.271 14.257 1.00 86.50 139 VAL A N 1
ATOM 1123 C CA . VAL A 1 139 ? -29.196 -1.088 14.999 1.00 86.50 139 VAL A CA 1
ATOM 1124 C C . VAL A 1 139 ? -29.729 -1.511 16.366 1.00 86.50 139 VAL A C 1
ATOM 1126 O O . VAL A 1 139 ? -29.519 -2.646 16.803 1.00 86.50 139 VAL A O 1
ATOM 1129 N N . LEU A 1 140 ? -30.383 -0.597 17.081 1.00 85.31 140 LEU A N 1
ATOM 1130 C CA . LEU A 1 140 ? -30.749 -0.800 18.483 1.00 85.31 140 LEU A CA 1
ATOM 1131 C C . LEU A 1 140 ? -32.137 -1.412 18.668 1.00 85.31 140 LEU A C 1
ATOM 1133 O O . LEU A 1 140 ? -32.413 -1.986 19.725 1.00 85.31 140 LEU A O 1
ATOM 1137 N N . SER A 1 141 ? -33.004 -1.337 17.661 1.00 84.44 141 SER A N 1
ATOM 1138 C CA . SER A 1 141 ? -34.333 -1.937 17.723 1.00 84.44 141 SER A CA 1
ATOM 1139 C C . SER A 1 141 ? -34.263 -3.479 17.730 1.00 84.44 141 SER A C 1
ATOM 1141 O O . SER A 1 141 ? -33.445 -4.060 17.013 1.00 84.44 141 SER A O 1
ATOM 1143 N N . PRO A 1 142 ? -35.109 -4.182 18.511 1.00 79.88 142 PRO A N 1
ATOM 1144 C CA . PRO A 1 142 ? -36.021 -3.671 19.542 1.00 79.88 142 PRO A CA 1
ATOM 1145 C C . PRO A 1 142 ? -35.395 -3.600 20.950 1.00 79.88 142 PRO A C 1
ATOM 1147 O O . PRO A 1 142 ? -35.933 -2.915 21.818 1.00 79.88 142 PRO A O 1
ATOM 1150 N N . ASP A 1 143 ? -34.275 -4.287 21.180 1.00 82.75 143 ASP A N 1
ATOM 1151 C CA . ASP A 1 143 ? -33.787 -4.636 22.524 1.00 82.75 143 ASP A CA 1
ATOM 1152 C C . ASP A 1 143 ? -33.077 -3.493 23.270 1.00 82.75 143 ASP A C 1
ATOM 1154 O O . ASP A 1 143 ? -33.019 -3.490 24.500 1.00 82.75 143 ASP A O 1
ATOM 1158 N N . PHE A 1 144 ? -32.541 -2.506 22.546 1.00 83.50 144 PHE A N 1
ATOM 1159 C CA . PHE A 1 144 ? -31.647 -1.478 23.093 1.00 83.50 144 PHE A CA 1
ATOM 1160 C C . PHE A 1 144 ? -32.154 -0.045 22.894 1.00 83.50 144 PHE A C 1
ATOM 1162 O O . PHE A 1 144 ? -31.381 0.904 23.033 1.00 83.50 144 PHE A O 1
ATOM 1169 N N . LYS A 1 145 ? -33.457 0.140 22.637 1.00 82.81 145 LYS A N 1
ATOM 1170 C CA . LYS A 1 145 ? -34.072 1.459 22.374 1.00 82.81 145 LYS A CA 1
ATOM 1171 C C . LYS A 1 145 ? -33.737 2.528 23.418 1.00 82.81 145 LYS A C 1
ATOM 1173 O O . LYS A 1 145 ? -33.559 3.697 23.092 1.00 82.81 145 LYS A O 1
ATOM 1178 N N . ARG A 1 146 ? -33.583 2.127 24.687 1.00 84.06 146 ARG A N 1
ATOM 1179 C CA . ARG A 1 146 ? -33.215 3.033 25.792 1.00 84.06 146 ARG A CA 1
ATOM 1180 C C . ARG A 1 146 ? -31.887 3.776 25.578 1.00 84.06 146 ARG A C 1
ATOM 1182 O O . ARG A 1 146 ? -31.679 4.812 26.199 1.00 84.06 146 ARG A O 1
ATOM 1189 N N . TYR A 1 147 ? -31.013 3.273 24.707 1.00 86.12 147 TYR A N 1
ATOM 1190 C CA . TYR A 1 147 ? -29.679 3.821 24.457 1.00 86.12 147 TYR A CA 1
ATOM 1191 C C . TYR A 1 147 ? -29.567 4.643 23.162 1.00 86.12 147 TYR A C 1
ATOM 1193 O O . TYR A 1 147 ? -28.502 5.199 22.893 1.00 86.12 147 TYR A O 1
ATOM 1201 N N . GLU A 1 148 ? -30.651 4.781 22.388 1.00 86.19 148 GLU A N 1
ATOM 1202 C CA . GLU A 1 148 ? -30.663 5.490 21.095 1.00 86.19 148 GLU A CA 1
ATOM 1203 C C . GLU A 1 148 ? -30.122 6.916 21.202 1.00 86.19 148 GLU A C 1
ATOM 1205 O O . GLU A 1 148 ? -29.167 7.276 20.516 1.00 86.19 148 GLU A O 1
ATOM 1210 N N . ARG A 1 149 ? -30.687 7.721 22.111 1.00 83.94 149 ARG A N 1
ATOM 1211 C CA . ARG A 1 149 ? -30.308 9.136 22.272 1.00 83.94 149 ARG A CA 1
ATOM 1212 C C . ARG A 1 149 ? -28.830 9.316 22.600 1.00 83.94 149 ARG A C 1
ATOM 1214 O O . ARG A 1 149 ? -28.210 10.259 22.119 1.00 83.94 149 ARG A O 1
ATOM 1221 N N . TYR A 1 150 ? -28.275 8.424 23.415 1.00 86.44 150 TYR A N 1
ATOM 1222 C CA . TYR A 1 150 ? -26.881 8.519 23.824 1.00 86.44 150 TYR A CA 1
ATOM 1223 C C . TYR A 1 150 ? -25.935 8.123 22.689 1.00 86.44 150 TYR A C 1
ATOM 1225 O O . TYR A 1 150 ? -24.964 8.827 22.437 1.00 86.44 150 TYR A O 1
ATOM 1233 N N . LEU A 1 151 ? -26.233 7.042 21.961 1.00 85.62 151 LEU A N 1
ATOM 1234 C CA . LEU A 1 151 ? -25.427 6.644 20.804 1.00 85.62 151 LEU A CA 1
ATOM 1235 C C . LEU A 1 151 ? -25.476 7.698 19.694 1.00 85.62 151 LEU A C 1
ATOM 1237 O O . LEU A 1 151 ? -24.433 8.027 19.135 1.00 85.62 151 LEU A O 1
ATOM 1241 N N . ILE A 1 152 ? -26.644 8.295 19.438 1.00 86.50 152 ILE A N 1
ATOM 1242 C CA . ILE A 1 152 ? -26.771 9.437 18.520 1.00 86.50 152 ILE A CA 1
ATOM 1243 C C . ILE A 1 152 ? -25.867 10.587 18.975 1.00 86.50 152 ILE A C 1
ATOM 1245 O O . ILE A 1 152 ? -25.088 11.102 18.176 1.00 86.50 152 ILE A O 1
ATOM 1249 N N . TYR A 1 153 ? -25.924 10.961 20.257 1.00 86.88 153 TYR A N 1
ATOM 1250 C CA . TYR A 1 153 ? -25.063 12.005 20.811 1.00 86.88 153 TYR A CA 1
ATOM 1251 C C . TYR A 1 153 ? -23.572 11.678 20.640 1.00 86.88 153 TYR A C 1
ATOM 1253 O O . TYR A 1 153 ? -22.821 12.527 20.167 1.00 86.88 153 TYR A O 1
ATOM 1261 N N . LEU A 1 154 ? -23.137 10.455 20.960 1.00 85.31 154 LEU A N 1
ATOM 1262 C CA . LEU A 1 154 ? -21.738 10.050 20.810 1.00 85.31 154 LEU A CA 1
ATOM 1263 C C . LEU A 1 154 ? -21.263 10.121 19.357 1.00 85.31 154 LEU A C 1
ATOM 1265 O O . LEU A 1 154 ? -20.221 10.711 19.086 1.00 85.31 154 LEU A O 1
ATOM 1269 N N . PHE A 1 155 ? -22.028 9.577 18.410 1.00 84.81 155 PHE A N 1
ATOM 1270 C CA . PHE A 1 155 ? -21.648 9.637 16.998 1.00 84.81 155 PHE A CA 1
ATOM 1271 C C . PHE A 1 155 ? -21.666 11.065 16.447 1.00 84.81 155 PHE A C 1
ATOM 1273 O O . PHE A 1 155 ? -20.845 11.399 15.591 1.00 84.81 155 PHE A O 1
ATOM 1280 N N . GLN A 1 156 ? -22.540 11.934 16.963 1.00 83.31 156 GLN A N 1
ATOM 1281 C CA . GLN A 1 156 ? -22.506 13.362 16.653 1.00 83.31 156 GLN A CA 1
ATOM 1282 C C . GLN A 1 156 ? -21.248 14.044 17.198 1.00 83.31 156 GLN A C 1
ATOM 1284 O O . GLN A 1 156 ? -20.713 14.902 16.506 1.00 83.31 156 GLN A O 1
ATOM 1289 N N . GLN A 1 157 ? -20.762 13.676 18.387 1.00 81.88 157 GLN A N 1
ATOM 1290 C CA . GLN A 1 157 ? -19.497 14.200 18.923 1.00 81.88 157 GLN A CA 1
ATOM 1291 C C . GLN A 1 157 ? -18.314 13.760 18.056 1.00 81.88 157 GLN A C 1
ATOM 1293 O O . GLN A 1 157 ? -17.590 14.607 17.548 1.00 81.88 157 GLN A O 1
ATOM 1298 N N . ILE A 1 158 ? -18.216 12.462 17.751 1.00 79.56 158 ILE A N 1
ATOM 1299 C CA . ILE A 1 158 ? -17.147 11.911 16.896 1.00 79.56 158 ILE A CA 1
ATOM 1300 C C . ILE A 1 158 ? -17.166 12.535 15.487 1.00 79.56 158 ILE A C 1
ATOM 1302 O O . ILE A 1 158 ? -16.135 12.657 14.831 1.00 79.56 158 ILE A O 1
ATOM 1306 N N . SER A 1 159 ? -18.345 12.929 14.996 1.00 74.50 159 SER A N 1
ATOM 1307 C CA . SER A 1 159 ? -18.485 13.601 13.697 1.00 74.50 159 SER A CA 1
ATOM 1308 C C . SER A 1 159 ? -18.205 15.108 13.745 1.00 74.50 159 SER A C 1
ATOM 1310 O O . SER A 1 159 ? -17.979 15.700 12.692 1.00 74.50 159 SER A O 1
ATOM 1312 N N . LYS A 1 160 ? -18.294 15.738 14.925 1.00 71.00 160 LYS A N 1
ATOM 1313 C CA . LYS A 1 160 ? -18.041 17.173 15.137 1.00 71.00 160 LYS A CA 1
ATOM 1314 C C . LYS A 1 160 ? -16.574 17.477 15.393 1.00 71.00 160 LYS A C 1
ATOM 1316 O O . LYS A 1 160 ? -16.163 18.596 15.100 1.00 71.00 160 LYS A O 1
ATOM 1321 N N . ASP A 1 161 ? -15.824 16.518 15.929 1.00 68.38 161 ASP A N 1
ATOM 1322 C CA . ASP A 1 161 ? -14.375 16.639 16.043 1.00 68.38 161 ASP A CA 1
ATOM 1323 C C . ASP A 1 161 ? -13.793 16.964 14.658 1.00 68.38 161 ASP A C 1
ATOM 1325 O O . ASP A 1 161 ? -14.091 16.287 13.669 1.00 68.38 161 ASP A O 1
ATOM 1329 N N . GLU A 1 162 ? -13.011 18.045 14.566 1.00 62.06 162 GLU A N 1
ATOM 1330 C CA . GLU A 1 162 ? -12.393 18.469 13.310 1.00 62.06 162 GLU A CA 1
ATOM 1331 C C . GLU A 1 162 ? -11.429 17.386 12.825 1.00 62.06 162 GLU A C 1
ATOM 1333 O O . GLU A 1 162 ? -10.298 17.251 13.295 1.00 62.06 162 GLU A O 1
ATOM 1338 N N . LYS A 1 163 ? -11.889 16.595 11.857 1.00 70.00 163 LYS A N 1
ATOM 1339 C CA . LYS A 1 163 ? -11.041 15.636 11.158 1.00 70.00 163 LYS A CA 1
ATOM 1340 C C . LYS A 1 163 ? -10.040 16.417 10.319 1.00 70.00 163 LYS A C 1
ATOM 1342 O O . LYS A 1 163 ? -10.429 17.156 9.416 1.00 70.00 163 LYS A O 1
ATOM 1347 N N . SER A 1 164 ? -8.754 16.212 10.591 1.00 69.00 164 SER A N 1
ATOM 1348 C CA . SER A 1 164 ? -7.670 16.856 9.838 1.00 69.00 164 SER A CA 1
ATOM 1349 C C . SER A 1 164 ? -7.682 16.481 8.351 1.00 69.00 164 SER A C 1
ATOM 1351 O O . SER A 1 164 ? -7.287 17.277 7.501 1.00 69.00 164 SER A O 1
ATOM 1353 N N . VAL A 1 165 ? -8.161 15.273 8.029 1.00 78.94 165 VAL A N 1
ATOM 1354 C CA . VAL A 1 165 ? -8.239 14.736 6.669 1.00 78.94 165 VAL A CA 1
ATOM 1355 C C . VAL A 1 165 ? -9.546 13.967 6.495 1.00 78.94 165 VAL A C 1
ATOM 1357 O O . VAL A 1 165 ? -9.840 13.044 7.253 1.00 78.94 165 VAL A O 1
ATOM 1360 N N . VAL A 1 166 ? -10.316 14.309 5.461 1.00 81.62 166 VAL A N 1
ATOM 1361 C CA . VAL A 1 166 ? -11.534 13.580 5.083 1.00 81.62 166 VAL A CA 1
ATOM 1362 C C . VAL A 1 166 ? -11.214 12.637 3.928 1.00 81.62 166 VAL A C 1
ATOM 1364 O O . VAL A 1 166 ? -10.894 13.080 2.826 1.00 81.62 166 VAL A O 1
ATOM 1367 N N . VAL A 1 167 ? -11.315 11.330 4.176 1.00 84.12 167 VAL A N 1
ATOM 1368 C CA . VAL A 1 167 ? -11.079 10.288 3.166 1.00 84.12 167 VAL A CA 1
ATOM 1369 C C . VAL A 1 167 ? -12.418 9.744 2.663 1.00 84.12 167 VAL A C 1
ATOM 1371 O O . VAL A 1 167 ? -13.183 9.205 3.467 1.00 84.12 167 VAL A O 1
ATOM 1374 N N . PRO A 1 168 ? -12.702 9.814 1.350 1.00 86.38 168 PRO A N 1
ATOM 1375 C CA . PRO A 1 168 ? -13.889 9.198 0.771 1.00 86.38 168 PRO A CA 1
ATOM 1376 C C . PRO 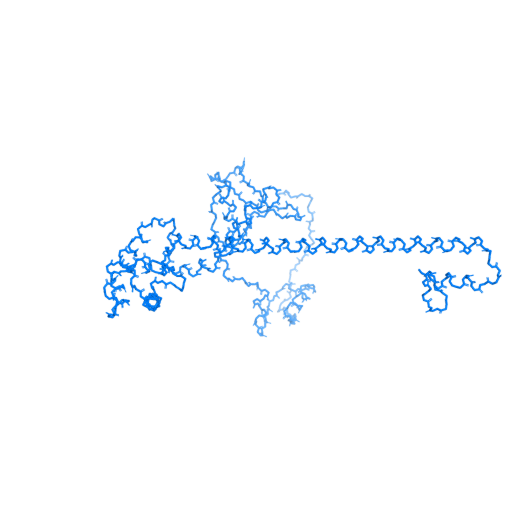A 1 168 ? -13.996 7.705 1.102 1.00 86.38 168 PRO A C 1
ATOM 1378 O O . PRO A 1 168 ? -13.001 6.982 1.065 1.00 86.38 168 PRO A O 1
ATOM 1381 N N . ASN A 1 169 ? -15.215 7.216 1.348 1.00 82.94 169 ASN A N 1
ATOM 1382 C CA . ASN A 1 169 ? -15.452 5.831 1.787 1.00 82.94 169 ASN A CA 1
ATOM 1383 C C . ASN A 1 169 ? -14.824 4.767 0.872 1.00 82.94 169 ASN A C 1
ATOM 1385 O O . ASN A 1 169 ? -14.286 3.779 1.364 1.00 82.94 169 ASN A O 1
ATOM 1389 N N . TYR A 1 170 ? -14.824 4.989 -0.445 1.00 85.19 170 TYR A N 1
ATOM 1390 C CA . TYR A 1 170 ? -14.227 4.066 -1.418 1.00 85.19 170 TY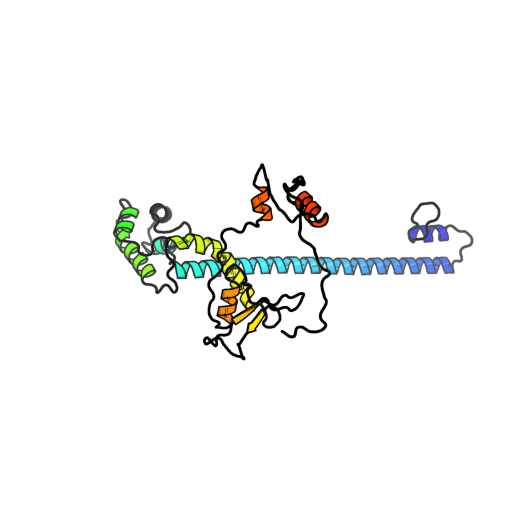R A CA 1
ATOM 1391 C C . TYR A 1 170 ? -12.687 4.020 -1.372 1.00 85.19 170 TYR A C 1
ATOM 1393 O O . TYR A 1 170 ? -12.103 3.051 -1.845 1.00 85.19 170 TYR A O 1
ATOM 1401 N N . LEU A 1 171 ? -12.023 5.022 -0.781 1.00 88.56 171 LEU A N 1
ATOM 1402 C CA . LEU A 1 171 ? -10.565 5.056 -0.591 1.00 88.56 171 LEU A CA 1
ATOM 1403 C C . LEU A 1 171 ? -10.121 4.528 0.777 1.00 88.56 171 LEU A C 1
ATOM 1405 O O . LEU A 1 171 ? -8.931 4.299 0.974 1.00 88.56 171 LEU A O 1
ATOM 1409 N N . LYS A 1 172 ? -11.039 4.290 1.723 1.00 86.62 172 LYS A N 1
ATOM 1410 C CA . LYS A 1 172 ? -10.684 3.756 3.050 1.00 86.62 172 LYS A CA 1
ATOM 1411 C C . LYS A 1 172 ? -9.941 2.410 2.974 1.00 86.62 172 LYS A C 1
ATOM 1413 O O . LYS A 1 172 ? -8.914 2.291 3.639 1.00 86.62 172 LYS A O 1
ATOM 1418 N N . PRO A 1 173 ? -10.359 1.427 2.144 1.00 87.75 173 PRO A N 1
ATOM 1419 C CA . PRO A 1 173 ? -9.612 0.176 1.998 1.00 87.75 173 PRO A CA 1
ATOM 1420 C C . PRO A 1 173 ? -8.204 0.387 1.431 1.00 87.75 173 PRO A C 1
ATOM 1422 O O . PRO A 1 173 ? -7.259 -0.252 1.883 1.00 87.75 173 PRO A O 1
ATOM 1425 N N . PHE A 1 174 ? -8.060 1.318 0.482 1.00 89.38 174 PHE A N 1
ATOM 1426 C CA . PHE A 1 174 ? -6.770 1.677 -0.104 1.00 89.38 174 PHE A CA 1
ATOM 1427 C C . PHE A 1 174 ? -5.829 2.270 0.954 1.00 89.38 174 PHE A C 1
ATOM 1429 O O . PHE A 1 174 ? -4.707 1.800 1.116 1.00 89.38 174 PHE A O 1
ATOM 1436 N N . VAL A 1 175 ? -6.304 3.235 1.748 1.00 90.12 175 VAL A N 1
ATOM 1437 C CA . VAL A 1 175 ? -5.516 3.805 2.852 1.00 90.12 175 VAL A CA 1
ATOM 1438 C C . VAL A 1 175 ? -5.137 2.722 3.860 1.00 90.12 175 VAL A C 1
ATOM 1440 O O . VAL A 1 175 ? -3.975 2.623 4.233 1.00 90.12 175 VAL A O 1
ATOM 1443 N N . ALA A 1 176 ? -6.079 1.870 4.272 1.00 87.44 176 ALA A N 1
ATOM 1444 C CA . ALA A 1 176 ? -5.809 0.814 5.245 1.00 87.44 176 ALA A CA 1
ATOM 1445 C C . ALA A 1 176 ? -4.722 -0.175 4.783 1.00 87.44 176 ALA A C 1
ATOM 1447 O O . ALA A 1 176 ? -3.948 -0.636 5.630 1.00 87.44 176 ALA A O 1
ATOM 1448 N N . LEU A 1 177 ? -4.670 -0.468 3.475 1.00 90.88 177 LEU A N 1
ATOM 1449 C CA . LEU A 1 177 ? -3.677 -1.334 2.836 1.00 90.88 177 LEU A CA 1
ATOM 1450 C C . LEU A 1 177 ? -2.278 -0.700 2.823 1.00 90.88 177 LEU A C 1
ATOM 1452 O O . LEU A 1 177 ? -1.311 -1.365 3.178 1.00 90.88 177 LEU A O 1
ATOM 1456 N N . HIS A 1 178 ? -2.173 0.575 2.443 1.00 92.00 178 HIS A N 1
ATOM 1457 C CA . HIS A 1 178 ? -0.881 1.247 2.259 1.00 92.00 178 HIS A CA 1
ATOM 1458 C C . HIS A 1 178 ? -0.336 1.925 3.524 1.00 92.00 178 HIS A C 1
ATOM 1460 O O . HIS A 1 178 ? 0.852 2.232 3.593 1.00 92.00 178 HIS A O 1
ATOM 1466 N N . LEU A 1 179 ? -1.165 2.145 4.550 1.00 92.62 179 LEU A N 1
ATOM 1467 C CA . LEU A 1 179 ? -0.798 2.939 5.727 1.00 92.62 179 LEU A CA 1
ATOM 1468 C C . LEU A 1 179 ? 0.442 2.415 6.466 1.00 92.62 179 LEU A C 1
ATOM 1470 O O . LEU A 1 179 ? 1.243 3.218 6.936 1.00 92.62 179 LEU A O 1
ATOM 1474 N N . ASP A 1 180 ? 0.628 1.097 6.567 1.00 93.62 180 ASP A N 1
ATOM 1475 C CA . ASP A 1 180 ? 1.822 0.549 7.225 1.00 93.62 180 ASP A CA 1
ATOM 1476 C C . ASP A 1 180 ? 3.090 0.892 6.448 1.00 93.62 180 ASP A C 1
ATOM 1478 O O . ASP A 1 180 ? 4.084 1.328 7.034 1.00 93.62 180 ASP A O 1
ATOM 1482 N N . THR A 1 181 ? 3.032 0.763 5.126 1.00 94.19 181 THR A N 1
ATOM 1483 C CA . THR A 1 181 ? 4.134 1.129 4.246 1.00 94.19 181 THR A CA 1
ATOM 1484 C C . THR A 1 181 ? 4.390 2.626 4.296 1.00 94.19 181 THR A C 1
ATOM 1486 O O . THR A 1 181 ? 5.534 3.025 4.454 1.00 94.19 181 THR A O 1
ATOM 1489 N N . TRP A 1 182 ? 3.348 3.461 4.293 1.00 94.81 182 TRP A N 1
ATOM 1490 C CA . TRP A 1 182 ? 3.489 4.912 4.431 1.00 94.81 182 TRP A CA 1
ATOM 1491 C C . TRP A 1 182 ? 4.121 5.326 5.760 1.00 94.81 182 TRP A C 1
ATOM 1493 O O . TRP A 1 182 ? 4.973 6.209 5.774 1.00 94.81 182 TRP A O 1
ATOM 1503 N N . ILE A 1 183 ? 3.766 4.685 6.879 1.00 94.56 183 ILE A N 1
ATOM 1504 C CA . ILE A 1 183 ? 4.413 4.950 8.175 1.00 94.56 183 ILE A CA 1
ATOM 1505 C C . ILE A 1 183 ? 5.903 4.595 8.107 1.00 94.56 183 ILE A C 1
ATOM 1507 O O . ILE A 1 183 ? 6.737 5.346 8.613 1.00 94.56 183 ILE A O 1
ATOM 1511 N N . ASN A 1 184 ? 6.251 3.476 7.472 1.00 94.31 184 ASN A N 1
ATOM 1512 C CA . ASN A 1 184 ? 7.646 3.085 7.290 1.00 94.31 184 ASN A CA 1
ATOM 1513 C C . ASN A 1 184 ? 8.386 4.042 6.352 1.00 94.31 184 ASN A C 1
ATOM 1515 O O . ASN A 1 184 ? 9.475 4.482 6.698 1.00 94.31 184 ASN A O 1
ATOM 1519 N N . SER A 1 185 ? 7.774 4.448 5.242 1.00 95.00 185 SER A N 1
ATOM 1520 C CA . SER A 1 185 ? 8.304 5.463 4.333 1.00 95.00 185 SER A CA 1
ATOM 1521 C C . SER A 1 185 ? 8.532 6.799 5.045 1.00 95.00 185 SER A C 1
ATOM 1523 O O . SER A 1 185 ? 9.577 7.413 4.869 1.00 95.00 185 SER A O 1
ATOM 1525 N N . ALA A 1 186 ? 7.608 7.236 5.906 1.00 94.56 186 ALA A N 1
ATOM 1526 C CA . ALA A 1 186 ? 7.769 8.452 6.700 1.00 94.56 186 ALA A CA 1
ATOM 1527 C C . ALA A 1 186 ? 8.942 8.341 7.688 1.00 94.56 186 ALA A C 1
ATOM 1529 O O . ALA A 1 186 ? 9.731 9.277 7.818 1.00 94.56 186 ALA A O 1
ATOM 1530 N N . LYS A 1 187 ? 9.102 7.183 8.349 1.00 93.06 187 LYS A N 1
ATOM 1531 C CA . LYS A 1 187 ? 10.277 6.899 9.191 1.00 93.06 187 LYS A CA 1
ATOM 1532 C C . LYS A 1 187 ? 11.560 6.924 8.358 1.00 93.06 187 LYS A C 1
ATOM 1534 O O . LYS A 1 187 ? 12.508 7.593 8.743 1.00 93.06 187 LYS A O 1
ATOM 1539 N N . SER A 1 188 ? 11.590 6.243 7.214 1.00 93.44 188 SER A N 1
ATOM 1540 C CA . SER A 1 188 ? 12.742 6.227 6.308 1.00 93.44 188 SER A CA 1
ATOM 1541 C C . SER A 1 188 ? 13.115 7.635 5.849 1.00 93.44 188 SER A C 1
ATOM 1543 O O . SER A 1 188 ? 14.273 8.014 5.980 1.00 93.44 188 SER A O 1
ATOM 1545 N N . ALA A 1 189 ? 12.144 8.445 5.422 1.00 94.69 189 ALA A N 1
ATOM 1546 C CA . ALA A 1 189 ? 12.359 9.836 5.025 1.00 94.69 189 ALA A CA 1
ATOM 1547 C C . ALA A 1 189 ? 12.974 10.695 6.143 1.00 94.69 189 ALA A C 1
ATOM 1549 O O . ALA A 1 189 ? 13.717 11.627 5.851 1.00 94.69 189 ALA A O 1
ATOM 1550 N N . LEU A 1 190 ? 12.677 10.393 7.413 1.00 92.50 190 LEU A N 1
ATOM 1551 C CA . LEU A 1 190 ? 13.264 11.078 8.568 1.00 92.50 190 LEU A CA 1
ATOM 1552 C C . LEU A 1 190 ? 14.751 10.731 8.767 1.00 92.50 190 LEU A C 1
ATOM 1554 O O . LEU A 1 190 ? 15.510 11.562 9.258 1.00 92.50 190 LEU A O 1
ATOM 1558 N N . PHE A 1 191 ? 15.161 9.510 8.412 1.00 91.31 191 PHE A N 1
ATOM 1559 C CA . PHE A 1 191 ? 16.537 9.027 8.587 1.00 91.31 191 PHE A CA 1
ATOM 1560 C C . PHE A 1 191 ? 17.431 9.218 7.351 1.00 91.31 191 PHE A C 1
ATOM 1562 O O . PHE A 1 191 ? 18.651 9.116 7.478 1.00 91.31 191 PHE A O 1
ATOM 1569 N N . MET A 1 192 ? 16.855 9.477 6.174 1.00 92.88 192 MET A N 1
ATOM 1570 C CA . MET A 1 192 ? 17.603 9.722 4.934 1.00 92.88 192 MET A CA 1
ATOM 1571 C C . MET A 1 192 ? 18.359 11.053 4.974 1.00 92.88 192 MET A C 1
ATOM 1573 O O . MET A 1 192 ? 17.857 12.058 5.483 1.00 92.88 192 MET A O 1
ATOM 1577 N N . GLN A 1 193 ? 19.553 11.077 4.382 1.00 90.31 193 GLN A N 1
ATOM 1578 C CA . GLN A 1 193 ? 20.457 12.226 4.443 1.00 90.31 193 GLN A CA 1
ATOM 1579 C C . GLN A 1 193 ? 20.551 12.971 3.107 1.00 90.31 193 GLN A C 1
ATOM 1581 O O . GLN A 1 193 ? 20.791 12.381 2.049 1.00 90.31 193 GLN A O 1
ATOM 1586 N N . GLU A 1 194 ? 20.411 14.299 3.172 1.00 89.56 194 GLU A N 1
ATOM 1587 C CA . GLU A 1 194 ? 20.687 15.190 2.043 1.00 89.56 194 GLU A CA 1
ATOM 1588 C C . GLU A 1 194 ? 22.167 15.069 1.636 1.00 89.56 194 GLU A C 1
ATOM 1590 O O . GLU A 1 194 ? 23.048 15.003 2.493 1.00 89.56 194 GLU A O 1
ATOM 1595 N N . ARG A 1 195 ? 22.444 15.077 0.326 1.00 86.88 195 ARG A N 1
ATOM 1596 C CA . ARG A 1 195 ? 23.765 14.910 -0.317 1.00 86.88 195 ARG A CA 1
ATOM 1597 C C . ARG A 1 195 ? 24.370 13.511 -0.215 1.00 86.88 195 ARG A C 1
ATOM 1599 O O . ARG A 1 195 ? 25.509 13.324 -0.635 1.00 86.88 195 ARG A O 1
ATOM 1606 N N . GLN A 1 196 ? 23.620 12.547 0.310 1.00 86.50 196 GLN A N 1
ATOM 1607 C CA . GLN A 1 196 ? 23.980 11.133 0.275 1.00 86.50 196 GLN A CA 1
ATOM 1608 C C . GLN A 1 196 ? 22.908 10.310 -0.436 1.00 86.50 196 GLN A C 1
ATOM 1610 O O . GLN A 1 196 ? 23.223 9.565 -1.357 1.00 86.50 196 GLN A O 1
ATOM 1615 N N . ASP A 1 197 ? 21.651 10.455 -0.018 1.00 86.94 197 ASP A N 1
ATOM 1616 C CA . ASP A 1 197 ? 20.528 9.704 -0.588 1.00 86.94 197 ASP A CA 1
ATOM 1617 C C . ASP A 1 197 ? 19.762 10.512 -1.645 1.00 86.94 197 ASP A C 1
ATOM 1619 O O . ASP A 1 197 ? 19.186 9.955 -2.579 1.00 86.94 197 ASP A O 1
ATOM 1623 N N . TYR A 1 198 ? 19.731 11.834 -1.482 1.00 91.94 198 TYR A N 1
ATOM 1624 C CA . TYR A 1 198 ? 19.050 12.769 -2.375 1.00 91.94 198 TYR A CA 1
ATOM 1625 C C . TYR A 1 198 ? 19.702 14.147 -2.332 1.00 91.94 198 TYR A C 1
ATOM 1627 O O . TYR A 1 198 ? 20.359 14.507 -1.355 1.00 91.94 198 TYR A O 1
ATOM 1635 N N . ILE A 1 199 ? 19.462 14.950 -3.361 1.00 90.00 199 ILE A N 1
ATOM 1636 C CA . ILE A 1 199 ? 19.776 16.379 -3.389 1.00 90.00 199 ILE A CA 1
ATOM 1637 C C . ILE A 1 199 ? 18.469 17.161 -3.397 1.00 90.00 199 ILE A C 1
ATOM 1639 O O . ILE A 1 199 ? 17.500 16.778 -4.053 1.00 90.00 199 ILE A O 1
ATOM 1643 N N . VAL A 1 200 ? 18.447 18.271 -2.664 1.00 88.69 200 VAL A N 1
ATOM 1644 C CA . VAL A 1 200 ? 17.391 19.272 -2.793 1.00 88.69 200 VAL A CA 1
ATOM 1645 C C . VAL A 1 200 ? 17.843 20.277 -3.844 1.00 88.69 200 VAL A C 1
ATOM 1647 O O . VAL A 1 200 ? 18.720 21.107 -3.597 1.00 88.69 200 VAL A O 1
ATOM 1650 N N . ASP A 1 201 ? 17.268 20.168 -5.034 1.00 79.88 201 ASP A N 1
ATOM 1651 C CA . ASP A 1 201 ? 17.519 21.089 -6.130 1.00 79.88 201 ASP A CA 1
ATOM 1652 C C . ASP A 1 201 ? 16.717 22.372 -5.903 1.00 79.88 201 ASP A C 1
ATOM 1654 O O . ASP A 1 201 ? 15.499 22.431 -6.095 1.00 79.88 201 ASP A O 1
ATOM 1658 N N . ILE A 1 202 ? 17.407 23.397 -5.412 1.00 70.00 202 ILE A N 1
ATOM 1659 C CA . ILE A 1 202 ? 16.892 24.759 -5.301 1.00 70.00 202 ILE A CA 1
ATOM 1660 C C . ILE A 1 202 ? 17.350 25.462 -6.570 1.00 70.00 202 ILE A C 1
ATOM 1662 O O . ILE A 1 202 ? 18.423 26.069 -6.588 1.00 70.00 202 ILE A O 1
ATOM 1666 N N . ASP A 1 203 ? 16.565 25.316 -7.631 1.00 60.03 203 ASP A N 1
ATOM 1667 C CA . ASP A 1 203 ? 16.942 25.734 -8.976 1.00 60.03 203 ASP A CA 1
ATOM 1668 C C . ASP A 1 203 ? 17.476 27.186 -8.976 1.00 60.03 203 ASP A C 1
ATOM 1670 O O . ASP A 1 203 ? 16.760 28.149 -8.683 1.00 60.03 203 ASP A O 1
ATOM 1674 N N . ARG A 1 204 ? 18.785 27.341 -9.231 1.00 53.28 204 ARG A N 1
ATOM 1675 C CA . ARG A 1 204 ? 19.503 28.631 -9.266 1.00 53.28 204 ARG A CA 1
ATOM 1676 C C . ARG A 1 204 ? 19.693 29.166 -10.689 1.00 53.28 204 ARG A C 1
ATOM 1678 O O . ARG A 1 204 ? 20.328 30.212 -10.829 1.00 53.28 204 ARG A O 1
ATOM 1685 N N . LYS A 1 205 ? 19.198 28.496 -11.740 1.00 53.47 205 LYS A N 1
ATOM 1686 C CA . LYS A 1 205 ? 19.398 28.937 -13.134 1.00 53.47 205 LYS A CA 1
ATOM 1687 C C . LYS A 1 205 ? 18.222 28.591 -14.063 1.00 53.47 205 LYS A C 1
ATOM 1689 O O . LYS A 1 205 ? 18.083 27.460 -14.489 1.00 53.47 205 LYS A O 1
ATOM 1694 N N . ASP A 1 206 ? 17.471 29.638 -14.407 1.00 48.41 206 ASP A N 1
ATOM 1695 C CA . ASP A 1 206 ? 16.630 29.852 -15.596 1.00 48.41 206 ASP A CA 1
ATOM 1696 C C . ASP A 1 206 ? 15.628 28.776 -16.074 1.00 48.41 206 ASP A C 1
ATOM 1698 O O . ASP A 1 206 ? 15.979 27.704 -16.557 1.00 48.41 206 ASP A O 1
ATOM 1702 N N . SER A 1 207 ? 14.367 29.231 -16.183 1.00 53.00 207 SER A N 1
ATOM 1703 C CA . SER A 1 207 ? 13.283 28.776 -17.089 1.00 53.00 207 SER A CA 1
ATOM 1704 C C . SER A 1 207 ? 12.101 27.998 -16.498 1.00 53.00 207 SER A C 1
ATOM 1706 O O . SER A 1 207 ? 11.197 27.636 -17.253 1.00 53.00 207 SER A O 1
ATOM 1708 N N . ARG A 1 208 ? 12.002 27.808 -15.175 1.00 51.75 208 ARG A N 1
ATOM 1709 C CA . ARG A 1 208 ? 10.723 27.431 -14.542 1.00 51.75 208 ARG A CA 1
ATOM 1710 C C . ARG A 1 208 ? 10.180 28.611 -13.726 1.00 51.75 208 ARG A C 1
ATOM 1712 O O . ARG A 1 208 ? 10.853 29.049 -12.800 1.00 51.75 208 ARG A O 1
ATOM 1719 N N . PRO A 1 209 ? 8.977 29.139 -14.032 1.00 51.50 209 PRO A N 1
ATOM 1720 C CA . PRO A 1 209 ? 8.371 30.219 -13.241 1.00 51.50 209 PRO A CA 1
ATOM 1721 C C . PRO A 1 209 ? 8.031 29.779 -11.804 1.00 51.50 209 PRO A C 1
ATOM 1723 O O . PRO A 1 209 ? 7.791 30.615 -10.935 1.00 51.50 209 PRO A O 1
ATOM 1726 N N . ASP A 1 210 ? 8.066 28.472 -11.541 1.00 52.56 210 ASP A N 1
ATOM 1727 C CA . ASP A 1 210 ? 7.903 27.880 -10.224 1.00 52.56 210 ASP A CA 1
ATOM 1728 C C . ASP A 1 210 ? 9.286 27.711 -9.560 1.00 52.56 210 ASP A C 1
ATOM 1730 O O . ASP A 1 210 ? 9.877 26.637 -9.641 1.00 52.56 210 ASP A O 1
ATOM 1734 N N . LEU A 1 211 ? 9.799 28.755 -8.888 1.00 53.25 211 LEU A N 1
ATOM 1735 C CA . LEU A 1 211 ? 10.956 28.680 -7.972 1.00 53.25 211 LEU A CA 1
ATOM 1736 C C . LEU A 1 211 ? 10.641 27.780 -6.760 1.00 53.25 211 LEU A C 1
ATOM 1738 O O . LEU A 1 211 ? 10.475 28.259 -5.636 1.00 53.25 211 LEU A O 1
ATOM 1742 N N . LYS A 1 212 ? 10.480 26.474 -6.959 1.00 62.56 212 LYS A N 1
ATOM 1743 C CA . LYS A 1 212 ? 10.203 25.539 -5.867 1.00 62.56 212 LYS A CA 1
ATOM 1744 C C . LYS A 1 212 ? 11.262 24.460 -5.843 1.00 62.56 212 LYS A C 1
ATOM 1746 O O . LYS A 1 212 ? 11.459 23.772 -6.838 1.00 62.56 212 LYS A O 1
ATOM 1751 N N . ALA A 1 213 ? 11.897 24.338 -4.680 1.00 73.75 213 ALA A N 1
ATOM 1752 C CA . ALA A 1 213 ? 12.818 23.263 -4.370 1.00 73.75 213 ALA A CA 1
ATOM 1753 C C . ALA A 1 213 ? 12.195 21.914 -4.757 1.00 73.75 213 ALA A C 1
ATOM 1755 O O . ALA A 1 213 ? 11.017 21.664 -4.464 1.00 73.75 213 ALA A O 1
ATOM 1756 N N . ASN A 1 214 ? 12.972 21.084 -5.446 1.00 84.12 214 ASN A N 1
ATOM 1757 C CA . ASN A 1 214 ? 12.593 19.729 -5.817 1.00 84.12 214 ASN A CA 1
ATOM 1758 C C . ASN A 1 214 ? 13.596 18.730 -5.240 1.00 84.12 214 ASN A C 1
ATOM 1760 O O . ASN A 1 214 ? 14.724 19.085 -4.917 1.00 84.12 214 ASN A O 1
ATOM 1764 N N . ILE A 1 215 ? 13.177 17.478 -5.101 1.00 89.94 215 ILE A N 1
ATOM 1765 C CA . ILE A 1 215 ? 14.029 16.413 -4.581 1.00 89.94 215 ILE A CA 1
ATOM 1766 C C . ILE A 1 215 ? 14.472 15.540 -5.742 1.00 89.94 215 ILE A C 1
ATOM 1768 O O . ILE A 1 215 ? 13.638 14.987 -6.456 1.00 89.94 215 ILE A O 1
ATOM 1772 N N . THR A 1 216 ? 15.784 15.408 -5.895 1.00 90.25 216 THR A N 1
ATOM 1773 C CA . THR A 1 216 ? 16.425 14.581 -6.913 1.00 90.25 216 THR A CA 1
ATOM 1774 C C . THR A 1 216 ? 17.092 13.393 -6.239 1.00 90.25 216 THR A C 1
ATOM 1776 O O . THR A 1 216 ? 17.810 13.547 -5.250 1.00 90.25 216 THR A O 1
ATOM 1779 N N . ILE A 1 217 ? 16.825 12.200 -6.759 1.00 91.62 217 ILE A N 1
ATOM 1780 C CA . ILE A 1 217 ? 17.412 10.951 -6.273 1.00 91.62 217 ILE A CA 1
ATOM 1781 C C . ILE A 1 217 ? 18.869 10.876 -6.740 1.00 91.62 217 ILE A C 1
ATOM 1783 O O . ILE A 1 217 ? 19.143 11.197 -7.894 1.00 91.62 217 ILE A O 1
ATOM 1787 N N . ILE A 1 218 ? 19.779 10.437 -5.867 1.00 90.06 218 ILE A N 1
ATOM 1788 C CA . ILE A 1 218 ? 21.166 10.138 -6.245 1.00 90.06 218 ILE A CA 1
ATOM 1789 C C . ILE A 1 218 ? 21.347 8.622 -6.276 1.00 90.06 218 ILE A C 1
ATOM 1791 O O . ILE A 1 218 ? 21.018 7.935 -5.305 1.00 90.06 218 ILE A O 1
ATOM 1795 N N . ASP A 1 219 ? 21.911 8.099 -7.360 1.00 87.75 219 ASP A N 1
ATOM 1796 C CA . ASP A 1 219 ? 22.423 6.731 -7.364 1.00 87.75 219 ASP A CA 1
ATOM 1797 C C . ASP A 1 219 ? 23.697 6.641 -6.505 1.00 87.75 219 ASP A C 1
ATOM 1799 O O . ASP A 1 219 ? 24.686 7.326 -6.761 1.00 87.75 219 ASP A O 1
ATOM 1803 N N . ARG A 1 220 ? 23.695 5.784 -5.478 1.00 83.56 220 ARG A N 1
ATOM 1804 C CA . ARG A 1 220 ? 24.818 5.657 -4.534 1.00 83.56 220 ARG A CA 1
ATOM 1805 C C . ARG A 1 220 ? 26.089 5.108 -5.179 1.00 83.56 220 ARG A C 1
ATOM 1807 O O . ARG A 1 220 ? 27.174 5.424 -4.694 1.00 83.56 220 ARG A O 1
ATOM 1814 N N . ASP A 1 221 ? 25.967 4.292 -6.224 1.00 83.50 221 ASP A N 1
ATOM 1815 C CA . ASP A 1 221 ? 27.123 3.629 -6.835 1.00 83.50 221 ASP A CA 1
ATOM 1816 C C . ASP A 1 221 ? 27.850 4.552 -7.817 1.00 83.50 221 ASP A C 1
ATOM 1818 O O . ASP A 1 221 ? 29.081 4.575 -7.876 1.00 83.50 221 ASP A O 1
ATOM 1822 N N . THR A 1 222 ? 27.089 5.328 -8.587 1.00 84.50 222 THR A N 1
ATOM 1823 C CA . THR A 1 222 ? 27.623 6.176 -9.660 1.00 84.50 222 THR A CA 1
ATOM 1824 C C . THR A 1 222 ? 27.640 7.663 -9.311 1.00 84.50 222 THR A C 1
ATOM 1826 O O . THR A 1 222 ? 28.366 8.431 -9.944 1.00 84.50 222 THR A O 1
ATOM 1829 N N . GLY A 1 223 ? 26.869 8.082 -8.304 1.00 84.81 223 GLY A N 1
ATOM 1830 C CA . GLY A 1 223 ? 26.660 9.484 -7.951 1.00 84.81 223 GLY A CA 1
ATOM 1831 C C . GLY A 1 223 ? 25.834 10.259 -8.980 1.00 84.81 223 GLY A C 1
ATOM 1832 O O . GLY A 1 223 ? 25.875 11.487 -8.961 1.00 84.81 223 GLY A O 1
ATOM 1833 N N . THR A 1 224 ? 25.142 9.582 -9.906 1.00 86.19 224 THR A N 1
ATOM 1834 C CA . THR A 1 224 ? 24.349 10.247 -10.948 1.00 86.19 224 THR A CA 1
ATOM 1835 C C . THR A 1 224 ? 22.974 10.676 -10.449 1.00 86.19 224 THR A C 1
ATOM 1837 O O . THR A 1 224 ? 22.328 9.966 -9.675 1.00 86.19 224 THR A O 1
ATOM 1840 N N . ASP A 1 225 ? 22.515 11.822 -10.956 1.00 86.69 225 ASP A N 1
ATOM 1841 C CA . ASP A 1 225 ? 21.210 12.403 -10.648 1.00 86.69 225 ASP A CA 1
ATOM 1842 C C . ASP A 1 225 ? 20.084 11.742 -11.458 1.00 86.69 225 ASP A C 1
ATOM 1844 O O . ASP A 1 225 ? 20.051 11.790 -12.690 1.00 86.69 225 ASP A O 1
ATOM 1848 N N . GLU A 1 226 ? 19.093 11.200 -10.759 1.00 86.12 226 GLU A N 1
ATOM 1849 C CA . GLU A 1 226 ? 17.931 10.517 -11.327 1.00 86.12 226 GLU A CA 1
ATOM 1850 C C . GLU A 1 226 ? 16.701 11.449 -11.347 1.00 86.12 226 GLU A C 1
ATOM 1852 O O . GLU A 1 226 ? 15.741 11.297 -10.587 1.00 86.12 226 GLU A O 1
ATOM 1857 N N . LEU A 1 227 ? 16.734 12.454 -12.231 1.00 81.31 227 LEU A N 1
ATOM 1858 C CA . LEU A 1 227 ? 15.791 13.593 -12.267 1.00 81.31 227 LEU A CA 1
ATOM 1859 C C . LEU A 1 227 ? 14.312 13.230 -12.497 1.00 81.31 227 LEU A C 1
ATOM 1861 O O . LEU A 1 227 ? 13.424 13.984 -12.101 1.00 81.31 227 LEU A O 1
ATOM 1865 N N . ASN A 1 228 ? 14.036 12.110 -13.168 1.00 81.25 228 ASN A N 1
ATOM 1866 C CA . ASN A 1 228 ? 12.673 11.687 -13.523 1.00 81.25 228 ASN A CA 1
ATOM 1867 C C . ASN A 1 228 ? 12.164 10.519 -12.669 1.00 81.25 228 ASN A C 1
ATOM 1869 O O . ASN A 1 228 ? 11.082 9.986 -12.929 1.00 81.25 228 ASN A O 1
ATOM 1873 N N . SER A 1 229 ? 12.943 10.114 -11.671 1.00 86.06 229 SER A N 1
ATOM 1874 C CA . SER A 1 229 ? 12.645 8.974 -10.817 1.00 86.06 229 SER A CA 1
ATOM 1875 C C . SER A 1 229 ? 12.003 9.448 -9.513 1.00 86.06 229 SER A C 1
ATOM 1877 O O . SER A 1 229 ? 12.341 10.494 -8.962 1.00 86.06 229 SER A O 1
ATOM 1879 N N . GLN A 1 230 ? 11.048 8.670 -9.012 1.00 89.81 230 GLN A N 1
ATOM 1880 C CA . GLN A 1 230 ? 10.404 8.897 -7.721 1.00 89.81 230 GLN A CA 1
ATOM 1881 C C . GLN A 1 230 ? 10.433 7.600 -6.926 1.00 89.81 230 GLN A C 1
ATOM 1883 O O . GLN A 1 230 ? 10.263 6.524 -7.495 1.00 89.81 230 GLN A O 1
ATOM 1888 N N . TRP A 1 231 ? 10.621 7.706 -5.613 1.00 90.56 231 TRP A N 1
ATOM 1889 C CA . TRP A 1 231 ? 10.419 6.569 -4.724 1.00 90.56 231 TRP A CA 1
ATOM 1890 C C . TRP A 1 231 ? 8.933 6.264 -4.551 1.00 90.56 231 TRP A C 1
ATOM 1892 O O . TRP A 1 231 ? 8.110 7.175 -4.422 1.00 90.56 231 TRP A O 1
ATOM 1902 N N . ASP A 1 232 ? 8.624 4.974 -4.490 1.00 89.94 232 ASP A N 1
ATOM 1903 C CA . ASP A 1 232 ? 7.269 4.460 -4.326 1.00 89.94 232 ASP A CA 1
ATOM 1904 C C . ASP A 1 232 ? 6.736 4.631 -2.890 1.00 89.94 232 ASP A C 1
ATOM 1906 O O . ASP A 1 232 ? 7.420 5.123 -1.989 1.00 89.94 232 ASP A O 1
ATOM 1910 N N . GLU A 1 233 ? 5.477 4.227 -2.678 1.00 91.06 233 GLU A N 1
ATOM 1911 C CA . GLU A 1 233 ? 4.838 4.148 -1.351 1.00 91.06 233 GLU A CA 1
ATOM 1912 C C . GLU A 1 233 ? 4.950 5.439 -0.524 1.00 91.06 233 GLU A C 1
ATOM 1914 O O . GLU A 1 233 ? 5.230 5.432 0.677 1.00 91.06 233 GLU A O 1
ATOM 1919 N N . ALA A 1 234 ? 4.726 6.562 -1.207 1.00 92.56 234 ALA A N 1
ATOM 1920 C CA . ALA A 1 234 ? 4.752 7.920 -0.676 1.00 92.56 234 ALA A CA 1
ATOM 1921 C C . ALA A 1 234 ? 6.104 8.391 -0.093 1.00 92.56 234 ALA A C 1
ATOM 1923 O O . ALA A 1 234 ? 6.174 9.495 0.448 1.00 92.56 234 ALA A O 1
ATOM 1924 N N . LEU A 1 235 ? 7.193 7.616 -0.215 1.00 94.62 235 LEU A N 1
ATOM 1925 C CA . LEU A 1 235 ? 8.502 7.977 0.349 1.00 94.62 235 LEU A CA 1
ATOM 1926 C C . LEU A 1 235 ? 9.024 9.300 -0.218 1.00 94.62 235 LEU A C 1
ATOM 1928 O O . LEU A 1 235 ? 9.461 10.176 0.531 1.00 94.62 235 LEU A O 1
ATOM 1932 N N . HIS A 1 236 ? 8.914 9.476 -1.534 1.00 93.50 236 HIS A N 1
ATOM 1933 C CA . HIS A 1 236 ? 9.330 10.710 -2.191 1.00 93.50 236 HIS A CA 1
ATOM 1934 C C . HIS A 1 236 ? 8.502 11.912 -1.707 1.00 93.50 236 HIS A C 1
ATOM 1936 O O . HIS A 1 236 ? 9.044 12.986 -1.455 1.00 93.50 236 HIS A O 1
ATOM 1942 N N . GLN A 1 237 ? 7.197 11.722 -1.496 1.00 94.25 237 GLN A N 1
ATOM 1943 C CA . GLN A 1 237 ? 6.305 12.760 -0.981 1.00 94.25 237 GLN A CA 1
ATOM 1944 C C . GLN A 1 237 ? 6.615 13.117 0.480 1.00 94.25 237 GLN A C 1
ATOM 1946 O O . GLN A 1 237 ? 6.567 14.294 0.832 1.00 94.25 237 GLN A O 1
ATOM 1951 N N . PHE A 1 238 ? 6.987 12.153 1.327 1.00 95.06 238 PHE A N 1
ATOM 1952 C CA . PHE A 1 238 ? 7.418 12.446 2.699 1.00 95.06 238 PHE A CA 1
ATOM 1953 C C . PHE A 1 238 ? 8.714 13.252 2.743 1.00 95.06 238 PHE A C 1
ATOM 1955 O O . PHE A 1 238 ? 8.810 14.202 3.516 1.00 95.06 238 PHE A O 1
ATOM 1962 N N . LEU A 1 239 ? 9.681 12.940 1.878 1.00 93.50 239 LEU A N 1
ATOM 1963 C CA . LEU A 1 239 ? 10.873 13.773 1.734 1.00 93.50 239 LEU A CA 1
ATOM 1964 C C . LEU A 1 239 ? 10.506 15.188 1.267 1.00 93.50 239 LEU A C 1
ATOM 1966 O O . LEU A 1 239 ? 10.993 16.164 1.836 1.00 93.50 239 LEU A O 1
ATOM 1970 N N . GLN A 1 240 ? 9.601 15.317 0.288 1.00 92.12 240 GLN A N 1
ATOM 1971 C CA . GLN A 1 240 ? 9.127 16.624 -0.183 1.00 92.12 240 GLN A CA 1
ATOM 1972 C C . GLN A 1 240 ? 8.485 17.428 0.955 1.00 92.12 240 GLN A C 1
ATOM 1974 O O . GLN A 1 240 ? 8.756 18.620 1.078 1.00 92.12 240 GLN A O 1
ATOM 1979 N N . LEU A 1 241 ? 7.697 16.782 1.820 1.00 91.56 241 LEU A N 1
ATOM 1980 C CA . LEU A 1 241 ? 7.125 17.406 3.016 1.00 91.56 241 LEU A CA 1
ATOM 1981 C C . LEU A 1 241 ? 8.196 17.853 4.012 1.00 91.56 241 LEU A C 1
ATOM 1983 O O . LEU A 1 241 ? 8.123 18.982 4.494 1.00 91.56 241 LEU A O 1
ATOM 1987 N N . ASN A 1 242 ? 9.193 17.008 4.288 1.00 91.31 242 ASN A N 1
ATOM 1988 C CA . ASN A 1 242 ? 10.281 17.324 5.218 1.00 91.31 242 ASN A CA 1
ATOM 1989 C C . ASN A 1 242 ? 11.055 18.585 4.799 1.00 91.31 242 ASN A C 1
ATOM 1991 O O . ASN A 1 242 ? 11.485 19.352 5.657 1.00 91.31 242 ASN A O 1
ATOM 1995 N N . HIS A 1 243 ? 11.179 18.825 3.491 1.00 88.38 243 HIS A N 1
ATOM 1996 C CA . HIS A 1 243 ? 11.877 19.985 2.922 1.00 88.38 243 HIS A CA 1
ATOM 1997 C C . HIS A 1 243 ? 10.959 21.136 2.496 1.00 88.38 243 HIS A C 1
ATOM 1999 O O . HIS A 1 243 ? 11.425 22.101 1.893 1.00 88.38 243 HIS A O 1
ATOM 2005 N N . GLY A 1 244 ? 9.650 21.050 2.756 1.00 87.06 244 GLY A N 1
ATOM 2006 C CA . GLY A 1 244 ? 8.683 22.070 2.329 1.00 87.06 244 GLY A CA 1
ATOM 2007 C C . GLY A 1 244 ? 8.597 22.252 0.806 1.00 87.06 244 GLY A C 1
ATOM 2008 O O . GLY A 1 244 ? 8.214 23.319 0.322 1.00 87.06 244 GLY A O 1
ATOM 2009 N N . CYS A 1 245 ? 8.974 21.225 0.043 1.00 87.06 245 CYS A N 1
ATOM 2010 C CA . CYS A 1 245 ? 8.914 21.202 -1.412 1.00 87.06 245 CYS A CA 1
ATOM 2011 C C . CYS A 1 245 ? 7.465 21.086 -1.905 1.00 87.06 245 CYS A C 1
ATOM 2013 O O . CYS A 1 245 ? 6.540 20.721 -1.173 1.00 87.06 245 CYS A O 1
ATOM 2015 N N . ARG A 1 246 ? 7.248 21.359 -3.197 1.00 85.88 246 ARG A N 1
ATOM 2016 C CA . ARG A 1 246 ? 5.947 21.095 -3.821 1.00 85.88 246 ARG A CA 1
ATOM 2017 C C . ARG A 1 246 ? 5.691 19.587 -3.825 1.00 85.88 246 ARG A C 1
ATOM 2019 O O . ARG A 1 246 ? 6.476 18.834 -4.388 1.00 85.88 246 ARG A O 1
ATOM 2026 N N . LEU A 1 247 ? 4.553 19.176 -3.272 1.00 89.00 247 LEU A N 1
ATOM 2027 C CA . LEU A 1 247 ? 4.104 17.792 -3.350 1.00 89.00 247 LEU A CA 1
ATOM 2028 C C . LEU A 1 247 ? 3.831 17.382 -4.799 1.00 89.00 247 LEU A C 1
ATOM 2030 O O . LEU A 1 247 ? 3.020 17.994 -5.502 1.00 89.00 247 LEU A O 1
ATOM 2034 N N . SER A 1 248 ? 4.499 16.316 -5.215 1.00 88.56 248 SER A N 1
ATOM 2035 C CA . SER A 1 248 ? 4.211 15.583 -6.442 1.00 88.56 248 SER A CA 1
ATOM 2036 C C . SER A 1 248 ? 3.103 14.554 -6.210 1.00 88.56 248 SER A C 1
ATOM 2038 O O . SER A 1 248 ? 2.934 14.033 -5.107 1.00 88.56 248 SER A O 1
ATOM 2040 N N . THR A 1 249 ? 2.337 14.239 -7.253 1.00 88.00 249 THR A N 1
ATOM 2041 C CA . THR A 1 249 ? 1.371 13.136 -7.199 1.00 88.00 249 THR A CA 1
ATOM 2042 C C . THR A 1 249 ? 2.111 11.806 -7.156 1.00 88.00 249 THR A C 1
ATOM 2044 O O . THR A 1 249 ? 3.026 11.598 -7.950 1.00 88.00 249 THR A O 1
ATOM 2047 N N . GLN A 1 250 ? 1.685 10.895 -6.284 1.00 84.19 250 GLN A N 1
ATOM 2048 C CA . GLN A 1 250 ? 2.232 9.543 -6.244 1.00 84.19 250 GLN A CA 1
ATOM 2049 C C . GLN A 1 250 ? 1.938 8.798 -7.556 1.00 84.19 250 GLN A C 1
ATOM 2051 O O . GLN A 1 250 ? 0.807 8.800 -8.049 1.00 84.19 250 GLN A O 1
ATOM 2056 N N . SER A 1 251 ? 2.949 8.121 -8.101 1.00 77.50 251 SER A N 1
ATOM 2057 C CA . SER A 1 251 ? 2.787 7.217 -9.239 1.00 77.50 251 SER A CA 1
ATOM 2058 C C . SER A 1 251 ? 2.131 5.910 -8.783 1.00 77.50 251 SER A C 1
ATOM 2060 O O . SER A 1 251 ? 2.785 5.034 -8.225 1.00 77.50 251 SER A O 1
ATOM 2062 N N . LEU A 1 252 ? 0.833 5.753 -9.044 1.00 79.12 252 LEU A N 1
ATOM 2063 C CA . LEU A 1 252 ? 0.096 4.512 -8.786 1.00 79.12 252 LEU A CA 1
ATOM 2064 C C . LEU A 1 252 ? 0.113 3.627 -10.037 1.00 79.12 252 LEU A C 1
ATOM 2066 O O . LEU A 1 252 ? -0.862 3.560 -10.788 1.00 79.12 252 LEU A O 1
ATOM 2070 N N . LYS A 1 253 ? 1.242 2.962 -10.300 1.00 74.00 253 LYS A N 1
ATOM 2071 C CA . LYS A 1 253 ? 1.311 1.966 -11.379 1.00 74.00 253 LYS A CA 1
ATOM 2072 C C . LYS A 1 253 ? 0.626 0.685 -10.915 1.00 74.00 253 LYS A C 1
ATOM 2074 O O . LYS A 1 253 ? 1.173 -0.050 -10.105 1.00 74.00 253 LYS A O 1
ATOM 2079 N N . ALA A 1 254 ? -0.571 0.421 -11.434 1.00 73.62 254 ALA A N 1
ATOM 2080 C CA . ALA A 1 254 ? -1.319 -0.790 -11.096 1.00 73.62 254 ALA A CA 1
ATOM 2081 C C . ALA A 1 254 ? -0.722 -2.054 -11.739 1.00 73.62 254 ALA A C 1
ATOM 2083 O O . ALA A 1 254 ? -0.716 -3.114 -11.122 1.00 73.62 254 ALA A O 1
ATOM 2084 N N . VAL A 1 255 ? -0.236 -1.948 -12.980 1.00 78.00 255 VAL A N 1
ATOM 2085 C CA . VAL A 1 255 ? 0.342 -3.061 -13.745 1.00 78.00 255 VAL A CA 1
ATOM 2086 C C . VAL A 1 255 ? 1.443 -2.518 -14.651 1.00 78.00 255 VAL A C 1
ATOM 2088 O O . VAL A 1 255 ? 1.268 -1.483 -15.296 1.00 78.00 255 VAL A O 1
ATOM 2091 N N . PHE A 1 256 ? 2.565 -3.228 -14.720 1.00 83.44 256 PHE A N 1
ATOM 2092 C CA . PHE A 1 256 ? 3.596 -3.025 -15.730 1.00 83.44 256 PHE A CA 1
ATOM 2093 C C . PHE A 1 256 ? 3.944 -4.378 -16.340 1.00 83.44 256 PHE A C 1
ATOM 2095 O O . PHE A 1 256 ? 4.312 -5.300 -15.621 1.00 83.44 256 PHE A O 1
ATOM 2102 N N . GLU A 1 257 ? 3.850 -4.478 -17.661 1.00 88.19 257 GLU A N 1
ATOM 2103 C CA . GLU A 1 257 ? 4.304 -5.640 -18.417 1.00 88.19 257 GLU A CA 1
ATOM 2104 C C . GLU A 1 257 ? 5.224 -5.163 -19.531 1.00 88.19 257 GLU A C 1
ATOM 2106 O O . GLU A 1 257 ? 4.899 -4.236 -20.276 1.00 88.19 257 GLU A O 1
ATOM 2111 N N . SER A 1 258 ? 6.396 -5.785 -19.634 1.00 93.12 258 SER A N 1
ATOM 2112 C CA . SER A 1 258 ? 7.313 -5.488 -20.731 1.00 93.12 258 SER A CA 1
ATOM 2113 C C . SER A 1 258 ? 6.813 -6.141 -22.017 1.00 93.12 258 SER A C 1
ATOM 2115 O O . SER A 1 258 ? 6.196 -7.206 -21.982 1.00 93.12 258 SER A O 1
ATOM 2117 N N . ASN A 1 259 ? 7.161 -5.570 -23.172 1.00 93.06 259 ASN A N 1
ATOM 2118 C CA . ASN A 1 259 ? 6.852 -6.197 -24.463 1.00 93.06 259 ASN A CA 1
ATOM 2119 C C . ASN A 1 259 ? 7.416 -7.625 -24.558 1.00 93.06 259 ASN A C 1
ATOM 2121 O O . ASN A 1 259 ? 6.801 -8.488 -25.178 1.00 93.06 259 ASN A O 1
ATOM 2125 N N . VAL A 1 260 ? 8.552 -7.888 -23.902 1.00 93.38 260 VAL A N 1
ATOM 2126 C CA . VAL A 1 260 ? 9.176 -9.215 -23.877 1.00 93.38 260 VAL A CA 1
ATOM 2127 C C . VAL A 1 260 ? 8.311 -10.231 -23.140 1.00 93.38 260 VAL A C 1
ATOM 2129 O O . VAL A 1 260 ? 8.052 -11.309 -23.671 1.00 93.38 260 VAL A O 1
ATOM 2132 N N . CYS A 1 261 ? 7.836 -9.897 -21.940 1.00 93.44 261 CYS A N 1
ATOM 2133 C CA . CYS A 1 261 ? 6.936 -10.770 -21.188 1.00 93.44 261 CYS A CA 1
ATOM 2134 C C . CYS A 1 261 ? 5.585 -10.911 -21.891 1.00 93.44 261 CYS A C 1
ATOM 2136 O O . CYS A 1 261 ? 5.102 -12.024 -22.070 1.00 93.44 261 CYS A O 1
ATOM 2138 N N . TYR A 1 262 ? 5.020 -9.800 -22.364 1.00 94.56 262 TYR A N 1
ATOM 2139 C CA . TYR A 1 262 ? 3.722 -9.781 -23.025 1.00 94.56 262 TYR A CA 1
ATOM 2140 C C . TYR A 1 262 ? 3.669 -10.698 -24.255 1.00 94.56 262 TYR A C 1
ATOM 2142 O O . TYR A 1 262 ? 2.742 -11.493 -24.394 1.00 94.56 262 TYR A O 1
ATOM 2150 N N . LEU A 1 263 ? 4.681 -10.645 -25.127 1.00 94.44 263 LEU A N 1
ATOM 2151 C CA . LEU A 1 263 ? 4.728 -11.489 -26.324 1.00 94.44 263 LEU A CA 1
ATOM 2152 C C . LEU A 1 263 ? 4.929 -12.977 -25.996 1.00 94.44 263 LEU A C 1
ATOM 2154 O O . LEU A 1 263 ? 4.445 -13.826 -26.740 1.00 94.44 263 LEU A O 1
ATOM 2158 N N . LYS A 1 264 ? 5.571 -13.309 -24.867 1.00 93.50 264 LYS A N 1
ATOM 2159 C CA . LYS A 1 264 ? 5.732 -14.699 -24.399 1.00 93.50 264 LYS A CA 1
ATOM 2160 C C . LYS A 1 264 ? 4.433 -15.353 -23.935 1.00 93.50 264 LYS A C 1
ATOM 2162 O O . LYS A 1 264 ? 4.383 -16.574 -23.839 1.00 93.50 264 LYS A O 1
ATOM 2167 N N . LEU A 1 265 ? 3.394 -14.572 -23.640 1.00 94.12 265 LEU A N 1
ATOM 2168 C CA . LEU A 1 265 ? 2.091 -15.110 -23.235 1.00 94.12 265 LEU A CA 1
ATOM 2169 C C . LEU A 1 265 ? 1.335 -15.766 -24.400 1.00 94.12 265 LEU A C 1
ATOM 2171 O O . LEU A 1 265 ? 0.362 -16.486 -24.175 1.00 94.12 265 LEU A O 1
ATOM 2175 N N . TYR A 1 266 ? 1.752 -15.517 -25.642 1.00 94.56 266 TYR A N 1
ATOM 2176 C CA . TYR A 1 266 ? 1.114 -16.080 -26.822 1.00 94.56 266 TYR A CA 1
ATOM 2177 C C . TYR A 1 266 ? 1.656 -17.475 -27.124 1.00 94.56 266 TYR A C 1
ATOM 2179 O O . TYR A 1 266 ? 2.855 -17.663 -27.300 1.00 94.56 266 TYR A O 1
ATOM 2187 N N . ASN A 1 267 ? 0.747 -18.440 -27.285 1.00 93.06 267 ASN A N 1
ATOM 2188 C CA . ASN A 1 267 ? 1.107 -19.804 -27.688 1.00 93.06 267 ASN A CA 1
ATOM 2189 C C . ASN A 1 267 ? 1.780 -19.851 -29.067 1.00 93.06 267 ASN A C 1
ATOM 2191 O O . ASN A 1 267 ? 2.628 -20.701 -29.306 1.00 93.06 267 ASN A O 1
ATOM 2195 N N . ASN A 1 268 ? 1.381 -18.950 -29.969 1.00 93.50 268 ASN A N 1
ATOM 2196 C CA . ASN A 1 268 ? 1.937 -18.839 -31.311 1.00 93.50 268 ASN A CA 1
ATOM 2197 C C . ASN A 1 268 ? 2.365 -17.391 -31.555 1.00 93.50 268 ASN A C 1
ATOM 2199 O O . ASN A 1 268 ? 1.535 -16.483 -31.473 1.00 93.50 268 ASN A O 1
ATOM 2203 N N . LEU A 1 269 ? 3.638 -17.191 -31.893 1.00 93.94 269 LEU A N 1
ATOM 2204 C CA . LEU A 1 269 ? 4.214 -15.885 -32.187 1.00 93.94 269 LEU A CA 1
ATOM 2205 C C . LEU A 1 269 ? 4.805 -15.889 -33.599 1.00 93.94 269 LEU A C 1
ATOM 2207 O O . LEU A 1 269 ? 5.723 -16.650 -33.896 1.00 93.94 269 LEU A O 1
ATOM 2211 N N . TYR A 1 270 ? 4.292 -15.010 -34.458 1.00 93.06 270 TYR A N 1
ATOM 2212 C CA . TYR A 1 270 ? 4.799 -14.804 -35.813 1.00 93.06 270 TYR A CA 1
ATOM 2213 C C . TYR A 1 270 ? 5.144 -13.331 -36.002 1.00 93.06 270 TYR A C 1
ATOM 2215 O O . TYR A 1 270 ? 4.386 -12.451 -35.595 1.00 93.06 270 TYR A O 1
ATOM 2223 N N . GLY A 1 271 ? 6.278 -13.062 -36.642 1.00 91.94 271 GLY A N 1
ATOM 2224 C CA . GLY A 1 271 ? 6.744 -11.710 -36.922 1.00 91.94 271 GLY A CA 1
ATOM 2225 C C . GLY A 1 271 ? 7.319 -11.611 -38.326 1.00 91.94 271 GLY A C 1
ATOM 2226 O O . GLY A 1 271 ? 7.926 -12.554 -38.829 1.00 91.94 271 GLY A O 1
ATOM 2227 N N . LEU A 1 272 ? 7.128 -10.455 -38.955 1.00 93.75 272 LEU A N 1
ATOM 2228 C CA . LEU A 1 272 ? 7.716 -10.128 -40.247 1.00 93.75 272 LEU A CA 1
ATOM 2229 C C . LEU A 1 272 ? 8.596 -8.898 -40.080 1.00 93.75 272 LEU A C 1
ATOM 2231 O O . LEU A 1 272 ? 8.194 -7.904 -39.480 1.00 93.75 272 LEU A O 1
ATOM 2235 N N . THR A 1 273 ? 9.802 -8.968 -40.623 1.00 91.50 273 THR A N 1
ATOM 2236 C CA . THR A 1 273 ? 10.769 -7.876 -40.581 1.00 91.50 273 THR A CA 1
ATOM 2237 C C . THR A 1 273 ? 11.615 -7.907 -41.842 1.00 91.50 273 THR A C 1
ATOM 2239 O O . THR A 1 273 ? 11.956 -8.973 -42.352 1.00 91.50 273 THR A O 1
ATOM 2242 N N . ALA A 1 274 ? 11.922 -6.724 -42.365 1.00 89.00 274 ALA A N 1
ATOM 2243 C CA . ALA A 1 274 ? 12.728 -6.566 -43.570 1.00 89.00 274 ALA A CA 1
ATOM 2244 C C . ALA A 1 274 ? 14.230 -6.429 -43.272 1.00 89.00 274 ALA A C 1
ATOM 2246 O O . ALA A 1 274 ? 15.036 -6.499 -44.195 1.00 89.00 274 ALA A O 1
ATOM 2247 N N . THR A 1 275 ? 14.606 -6.191 -42.012 1.00 86.69 275 THR A N 1
ATOM 2248 C CA . THR A 1 275 ? 15.959 -5.736 -41.642 1.00 86.69 275 THR A CA 1
ATOM 2249 C C . THR A 1 275 ? 16.703 -6.690 -40.721 1.00 86.69 275 THR A C 1
ATOM 2251 O O . THR A 1 275 ? 17.859 -6.438 -40.399 1.00 86.69 275 THR A O 1
ATOM 2254 N N . LEU A 1 276 ? 16.071 -7.785 -40.298 1.00 84.88 276 LEU A N 1
ATOM 2255 C CA . LEU A 1 276 ? 16.656 -8.699 -39.323 1.00 84.88 276 LEU A CA 1
ATOM 2256 C C . LEU A 1 276 ? 17.588 -9.702 -40.003 1.00 84.88 276 LEU A C 1
ATOM 2258 O O . LEU A 1 276 ? 17.264 -10.877 -40.208 1.00 84.88 276 LEU A O 1
ATOM 2262 N N . ASP A 1 277 ? 18.747 -9.201 -40.410 1.00 80.94 277 ASP A N 1
ATOM 2263 C CA . ASP A 1 277 ? 19.761 -9.983 -41.116 1.00 80.94 277 ASP A CA 1
ATOM 2264 C C . ASP A 1 277 ? 21.023 -10.223 -40.290 1.00 80.94 277 ASP A C 1
ATOM 2266 O O . ASP A 1 277 ? 21.801 -11.128 -40.589 1.00 80.94 277 ASP A O 1
ATOM 2270 N N . SER A 1 278 ? 21.203 -9.485 -39.192 1.00 89.56 278 SER A N 1
ATOM 2271 C CA . SER A 1 278 ? 22.338 -9.721 -38.312 1.00 89.56 278 SER A CA 1
ATOM 2272 C C . SER A 1 278 ? 22.144 -11.019 -37.516 1.00 89.56 278 SER A C 1
ATOM 2274 O O . SER A 1 278 ? 21.091 -11.284 -36.928 1.00 89.56 278 SER A O 1
ATOM 2276 N N . GLN A 1 279 ? 23.190 -11.850 -37.486 1.00 89.06 279 GLN A N 1
ATOM 2277 C CA . GLN A 1 279 ? 23.167 -13.114 -36.746 1.00 89.06 279 GLN A CA 1
ATOM 2278 C C . GLN A 1 279 ? 22.908 -12.874 -35.251 1.00 89.06 279 GLN A C 1
ATOM 2280 O O . GLN A 1 279 ? 22.134 -13.602 -34.640 1.00 89.06 279 GLN A O 1
ATOM 2285 N N . ARG A 1 280 ? 23.476 -11.795 -34.695 1.00 92.31 280 ARG A N 1
ATOM 2286 C CA . ARG A 1 280 ? 23.315 -11.410 -33.285 1.00 92.31 280 ARG A CA 1
ATOM 2287 C C . ARG A 1 280 ? 21.860 -11.114 -32.918 1.00 92.31 280 ARG A C 1
ATOM 2289 O O . ARG A 1 280 ? 21.392 -11.600 -31.896 1.00 92.31 280 ARG A O 1
ATOM 2296 N N . GLU A 1 281 ? 21.136 -10.352 -33.741 1.00 90.44 281 GLU A N 1
ATOM 2297 C CA . GLU A 1 281 ? 19.710 -10.071 -33.500 1.00 90.44 281 GLU A CA 1
ATOM 2298 C C . GLU A 1 281 ? 18.863 -11.341 -33.588 1.00 90.44 281 GLU A C 1
ATOM 2300 O O . GLU A 1 281 ? 17.978 -11.557 -32.760 1.00 90.44 281 GLU A O 1
ATOM 2305 N N . ARG A 1 282 ? 19.152 -12.207 -34.571 1.00 91.75 282 ARG A N 1
ATOM 2306 C CA . ARG A 1 282 ? 18.466 -13.498 -34.712 1.00 91.75 282 ARG A CA 1
ATOM 2307 C C . ARG A 1 282 ? 18.713 -14.400 -33.511 1.00 91.75 282 ARG A C 1
ATOM 2309 O O . ARG A 1 282 ? 17.778 -15.047 -33.055 1.00 91.75 282 ARG A O 1
ATOM 2316 N N . ASP A 1 283 ? 19.945 -14.456 -33.017 1.00 93.69 283 ASP A N 1
ATOM 2317 C CA . ASP A 1 283 ? 20.304 -15.267 -31.852 1.00 93.69 283 ASP A CA 1
ATOM 2318 C C . ASP A 1 283 ? 19.580 -14.767 -30.595 1.00 93.69 283 ASP A C 1
ATOM 2320 O O . ASP A 1 283 ? 18.953 -15.569 -29.908 1.00 93.69 283 ASP A O 1
ATOM 2324 N N . LEU A 1 284 ? 19.555 -13.448 -30.368 1.00 93.12 284 LEU A N 1
ATOM 2325 C CA . LEU A 1 284 ? 18.826 -12.830 -29.257 1.00 93.12 284 LEU A CA 1
ATOM 2326 C C . LEU A 1 284 ? 17.329 -13.171 -29.288 1.00 93.12 284 LEU A C 1
ATOM 2328 O O . LEU A 1 284 ? 16.748 -13.562 -28.278 1.00 93.12 284 LEU A O 1
ATOM 2332 N N . LEU A 1 285 ? 16.681 -13.035 -30.446 1.00 92.94 285 LEU A N 1
ATOM 2333 C CA . LEU A 1 285 ? 15.258 -13.352 -30.579 1.00 92.94 285 LEU A CA 1
ATOM 2334 C C . LEU A 1 285 ? 14.973 -14.855 -30.455 1.00 92.94 285 LEU A C 1
ATOM 2336 O O . LEU A 1 285 ? 13.944 -15.217 -29.884 1.00 92.94 285 LEU A O 1
ATOM 2340 N N . ARG A 1 286 ? 15.872 -15.724 -30.943 1.00 92.75 286 ARG A N 1
ATOM 2341 C CA . ARG A 1 286 ? 15.789 -17.181 -30.736 1.00 92.75 286 ARG A CA 1
ATOM 2342 C C . ARG A 1 286 ? 15.868 -17.529 -29.253 1.00 92.75 286 ARG A C 1
ATOM 2344 O O . ARG A 1 286 ? 15.054 -18.311 -28.777 1.00 92.75 286 ARG A O 1
ATOM 2351 N N . GLU A 1 287 ? 16.799 -16.922 -28.524 1.00 94.25 287 GLU A N 1
ATOM 2352 C CA . GLU A 1 287 ? 16.965 -17.135 -27.085 1.00 94.25 287 GLU A CA 1
ATOM 2353 C C . GLU A 1 287 ? 15.752 -16.638 -26.290 1.00 94.25 287 GLU A C 1
ATOM 2355 O O . GLU A 1 287 ? 15.235 -17.342 -25.422 1.00 94.25 287 GLU A O 1
ATOM 2360 N N . ILE A 1 288 ? 15.259 -15.437 -26.607 1.00 94.19 288 ILE A N 1
ATOM 2361 C CA . ILE A 1 288 ? 14.155 -14.835 -25.862 1.00 94.19 288 ILE A CA 1
ATOM 2362 C C . ILE A 1 288 ? 12.827 -15.520 -26.192 1.00 94.19 288 ILE A C 1
ATOM 2364 O O . ILE A 1 288 ? 12.111 -15.884 -25.261 1.00 94.19 288 ILE A O 1
ATOM 2368 N N . TYR A 1 289 ? 12.474 -15.675 -27.470 1.00 94.25 289 TYR A N 1
ATOM 2369 C CA . TYR A 1 289 ? 11.122 -16.060 -27.901 1.00 94.25 289 TYR A CA 1
ATOM 2370 C C . TYR A 1 289 ? 11.009 -17.462 -28.510 1.00 94.25 289 TYR A C 1
ATOM 2372 O O . TYR A 1 289 ? 9.899 -17.866 -28.836 1.00 94.25 289 TYR A O 1
ATOM 2380 N N . GLN A 1 290 ? 12.113 -18.203 -28.665 1.00 93.00 290 GLN A N 1
ATOM 2381 C CA . GLN A 1 290 ? 12.121 -19.556 -29.250 1.00 93.00 290 GLN A CA 1
ATOM 2382 C C . GLN A 1 290 ? 11.495 -19.612 -30.656 1.00 93.00 290 GLN A C 1
ATOM 2384 O O . GLN A 1 290 ? 10.768 -20.543 -30.995 1.00 93.00 290 GLN A O 1
ATOM 2389 N N . VAL A 1 291 ? 11.763 -18.590 -31.474 1.00 92.56 291 VAL A N 1
ATOM 2390 C CA . VAL A 1 291 ? 11.233 -18.464 -32.840 1.00 92.56 291 VAL A CA 1
ATOM 2391 C C . VAL A 1 291 ? 12.258 -18.879 -33.891 1.00 92.56 291 VAL A C 1
ATOM 2393 O O . VAL A 1 291 ? 13.451 -18.629 -33.734 1.00 92.56 291 VAL A O 1
ATOM 2396 N N . ASP A 1 292 ? 11.785 -19.438 -35.001 1.00 92.62 292 ASP A N 1
ATOM 2397 C CA . ASP A 1 292 ? 12.610 -19.727 -36.176 1.00 92.62 292 ASP A CA 1
ATOM 2398 C C . ASP A 1 292 ? 12.578 -18.582 -37.197 1.00 92.62 292 ASP A C 1
ATOM 2400 O O . ASP A 1 292 ? 11.665 -17.754 -37.222 1.00 92.62 292 ASP A O 1
ATOM 2404 N N . PHE A 1 293 ? 13.582 -18.548 -38.077 1.00 92.88 293 PHE A N 1
ATOM 2405 C CA . PHE A 1 293 ? 13.726 -17.515 -39.103 1.00 92.88 293 PHE A CA 1
ATOM 2406 C C . PHE A 1 293 ? 13.729 -18.105 -40.506 1.00 92.88 293 PHE A C 1
ATOM 2408 O O . PHE A 1 293 ? 14.407 -19.094 -40.779 1.00 92.88 293 PHE A O 1
ATOM 2415 N N . VAL A 1 294 ? 13.030 -17.433 -41.420 1.00 92.06 294 VAL A N 1
ATOM 2416 C CA . VAL A 1 294 ? 13.019 -17.758 -42.847 1.00 92.06 294 VAL A CA 1
ATOM 2417 C C . VAL A 1 294 ? 13.230 -16.481 -43.651 1.00 92.06 294 VAL A C 1
ATOM 2419 O O . VAL A 1 294 ? 12.489 -15.510 -43.496 1.00 92.06 294 VAL A O 1
ATOM 2422 N N . THR A 1 295 ? 14.223 -16.487 -44.541 1.00 90.50 295 THR A N 1
ATOM 2423 C CA . THR A 1 295 ? 14.443 -15.392 -45.492 1.00 90.50 295 THR A CA 1
ATOM 2424 C C . THR A 1 295 ? 13.578 -15.608 -46.727 1.00 90.50 295 THR A C 1
ATOM 2426 O O . THR A 1 295 ? 13.810 -16.531 -47.508 1.00 90.50 295 THR A O 1
ATOM 2429 N N . VAL A 1 296 ? 12.587 -14.740 -46.921 1.00 91.00 296 VAL A N 1
ATOM 2430 C CA . VAL A 1 296 ? 11.722 -14.770 -48.105 1.00 91.00 296 VAL A CA 1
ATOM 2431 C C . VAL A 1 296 ? 12.391 -13.992 -49.248 1.00 91.00 296 VAL A C 1
ATOM 2433 O O . VAL A 1 296 ? 12.778 -12.837 -49.048 1.00 91.00 296 VAL A O 1
ATOM 2436 N N . PRO A 1 297 ? 12.548 -14.579 -50.451 1.00 89.38 297 PRO A N 1
ATOM 2437 C CA . PRO A 1 297 ? 13.170 -13.895 -51.579 1.00 89.38 297 PRO A CA 1
ATOM 2438 C C . PRO A 1 297 ? 12.324 -12.711 -52.063 1.00 89.38 297 PRO A C 1
ATOM 2440 O O . PRO A 1 297 ? 11.094 -12.730 -52.032 1.00 89.38 297 PRO A O 1
ATOM 2443 N N . THR A 1 298 ? 12.996 -11.673 -52.560 1.00 88.94 298 THR A N 1
ATOM 2444 C CA . THR A 1 298 ? 12.326 -10.487 -53.107 1.00 88.94 298 THR A CA 1
ATOM 2445 C C . THR A 1 298 ? 11.760 -10.762 -54.500 1.00 88.94 298 THR A C 1
ATOM 2447 O O . THR A 1 298 ? 12.385 -11.424 -55.325 1.00 88.94 298 THR A O 1
ATOM 2450 N N . THR A 1 299 ? 10.581 -10.209 -54.803 1.00 92.00 299 THR A N 1
ATOM 2451 C CA . THR A 1 299 ? 9.931 -10.374 -56.118 1.00 92.00 299 THR A CA 1
ATOM 2452 C C . THR A 1 299 ? 10.721 -9.734 -57.265 1.00 92.00 299 THR A C 1
ATOM 2454 O O . THR A 1 299 ? 10.609 -10.157 -58.412 1.00 92.00 299 THR A O 1
ATOM 2457 N N . LYS A 1 300 ? 11.500 -8.682 -56.986 1.00 90.69 300 LYS A N 1
ATOM 2458 C CA . LYS A 1 300 ? 12.304 -7.948 -57.974 1.00 90.69 300 LYS A CA 1
ATOM 2459 C C . LYS A 1 300 ? 13.705 -7.710 -57.424 1.00 90.69 300 LYS A C 1
ATOM 2461 O O . LYS A 1 300 ? 13.856 -7.426 -56.241 1.00 90.69 300 LYS A O 1
ATOM 2466 N N . MET A 1 301 ? 14.710 -7.740 -58.301 1.00 86.25 301 MET A N 1
ATOM 2467 C CA . MET A 1 301 ? 16.095 -7.452 -57.918 1.00 86.25 301 MET A CA 1
ATOM 2468 C C . MET A 1 301 ? 16.248 -6.031 -57.358 1.00 86.25 301 MET A C 1
ATOM 2470 O O . MET A 1 301 ? 15.744 -5.057 -57.931 1.00 86.25 301 MET A O 1
ATOM 2474 N N . ARG A 1 302 ? 16.984 -5.914 -56.247 1.00 84.56 302 ARG A N 1
ATOM 2475 C CA . ARG A 1 302 ? 17.292 -4.640 -55.587 1.00 84.56 302 ARG A CA 1
ATOM 2476 C C . ARG A 1 302 ? 18.200 -3.797 -56.491 1.00 84.56 302 ARG A C 1
ATOM 2478 O O . ARG A 1 302 ? 19.291 -4.221 -56.847 1.00 84.56 302 ARG A O 1
ATOM 2485 N N . LYS A 1 303 ? 17.750 -2.588 -56.844 1.00 89.50 303 LYS A N 1
ATOM 2486 C CA . LYS A 1 303 ? 18.514 -1.607 -57.651 1.00 89.50 303 LYS A CA 1
ATOM 2487 C C . LYS A 1 303 ? 19.288 -0.581 -56.809 1.00 89.50 303 LYS A C 1
ATOM 2489 O O . LYS A 1 303 ? 19.924 0.312 -57.358 1.00 89.50 303 LYS A O 1
ATOM 2494 N N . PHE A 1 304 ? 19.183 -0.676 -55.488 1.00 88.75 304 PHE A N 1
ATOM 2495 C CA . PHE A 1 304 ? 19.814 0.243 -54.544 1.00 88.75 304 PHE A CA 1
ATOM 2496 C C . PHE A 1 304 ? 21.329 0.014 -54.485 1.00 88.75 304 PHE A C 1
ATOM 2498 O O . PHE A 1 304 ? 21.765 -1.132 -54.393 1.00 88.75 304 PHE A O 1
ATOM 2505 N N . LYS A 1 305 ? 22.108 1.100 -54.510 1.00 89.25 305 LYS A N 1
ATOM 2506 C CA . LYS A 1 305 ? 23.559 1.089 -54.297 1.00 89.25 305 LYS A CA 1
ATOM 2507 C C . LYS A 1 305 ? 23.869 1.777 -52.975 1.00 89.25 305 LYS A C 1
ATOM 2509 O O . LYS A 1 305 ? 23.478 2.924 -52.781 1.00 89.25 305 LYS A O 1
ATOM 2514 N N . GLU A 1 306 ? 24.561 1.068 -52.097 1.00 88.88 306 GLU A N 1
ATOM 2515 C CA . GLU A 1 306 ? 25.041 1.599 -50.826 1.00 88.88 306 GLU A CA 1
ATOM 2516 C C . GLU A 1 306 ? 26.431 2.211 -51.026 1.00 88.88 306 GLU A C 1
ATOM 2518 O O . GLU A 1 306 ? 27.295 1.597 -51.655 1.00 88.88 306 GLU A O 1
ATOM 2523 N N . TYR A 1 307 ? 26.627 3.438 -50.546 1.00 92.50 307 TYR A N 1
ATOM 2524 C CA . TYR A 1 307 ? 27.917 4.126 -50.581 1.00 92.50 307 TYR A CA 1
ATOM 2525 C C . TYR A 1 307 ? 28.573 4.048 -49.204 1.00 92.50 307 TYR A C 1
ATOM 2527 O O . TYR A 1 307 ? 27.881 4.063 -48.187 1.00 92.50 307 TYR A O 1
ATOM 2535 N N . ASN A 1 308 ? 29.906 3.992 -49.173 1.00 91.88 308 ASN A N 1
ATOM 2536 C CA . ASN A 1 308 ? 30.647 3.979 -47.915 1.00 91.88 308 ASN A CA 1
ATOM 2537 C C . ASN A 1 308 ? 30.360 5.257 -47.108 1.00 91.88 308 ASN A C 1
ATOM 2539 O O . ASN A 1 308 ? 30.324 6.343 -47.700 1.00 91.88 308 ASN A O 1
ATOM 2543 N N . PRO A 1 309 ? 30.187 5.152 -45.777 1.00 89.12 309 PRO A N 1
ATOM 2544 C CA . PRO A 1 309 ? 29.967 6.319 -44.936 1.00 89.12 309 PRO A CA 1
ATOM 2545 C C . PRO A 1 309 ? 31.175 7.258 -45.010 1.00 89.12 309 PRO A C 1
ATOM 2547 O O . PRO A 1 309 ? 32.326 6.818 -44.967 1.00 89.12 309 PRO A O 1
ATOM 2550 N N . ILE A 1 310 ? 30.909 8.559 -45.113 1.00 88.38 310 ILE A N 1
ATOM 2551 C CA . ILE A 1 310 ? 31.936 9.602 -45.100 1.00 88.38 310 ILE A CA 1
ATOM 2552 C C . ILE A 1 310 ? 32.016 10.138 -43.673 1.00 88.38 310 ILE A C 1
ATOM 2554 O O . ILE A 1 310 ? 31.060 10.723 -43.169 1.00 88.38 310 ILE A O 1
ATOM 2558 N N . VAL A 1 311 ? 33.149 9.909 -43.010 1.00 87.12 311 VAL A N 1
ATOM 2559 C CA . VAL A 1 311 ? 33.405 10.432 -41.664 1.00 87.12 311 VAL A CA 1
ATOM 2560 C C . VAL A 1 311 ? 33.904 11.869 -41.794 1.00 87.12 311 VAL A C 1
ATOM 2562 O O . VAL A 1 311 ? 35.002 12.103 -42.297 1.00 87.12 311 VAL A O 1
ATOM 2565 N N . CYS A 1 312 ? 33.097 12.832 -41.355 1.00 85.19 312 CYS A N 1
ATOM 2566 C CA . CYS A 1 312 ? 33.472 14.244 -41.326 1.00 85.19 312 CYS A CA 1
ATOM 2567 C C . CYS A 1 312 ? 34.153 14.591 -39.996 1.00 85.19 312 CYS A C 1
ATOM 2569 O O . CYS A 1 312 ? 33.743 14.117 -38.939 1.00 85.19 312 CYS A O 1
ATOM 2571 N N . ALA A 1 313 ? 35.182 15.439 -40.045 1.00 81.12 313 ALA A N 1
ATOM 2572 C CA . ALA A 1 313 ? 35.968 15.808 -38.867 1.00 81.12 313 ALA A CA 1
ATOM 2573 C C . ALA A 1 313 ? 35.231 16.741 -37.879 1.00 81.12 313 ALA A C 1
ATOM 2575 O O . ALA A 1 313 ? 35.660 16.828 -36.736 1.00 81.12 313 ALA A O 1
ATOM 2576 N N . ASN A 1 314 ? 34.133 17.400 -38.287 1.00 75.88 314 ASN A N 1
ATOM 2577 C CA . ASN A 1 314 ? 33.359 18.346 -37.470 1.00 75.88 314 ASN A CA 1
ATOM 2578 C C . ASN A 1 314 ? 31.839 18.209 -37.709 1.00 75.88 314 ASN A C 1
ATOM 2580 O O . ASN A 1 314 ? 31.406 18.064 -38.850 1.00 75.88 314 ASN A O 1
ATOM 2584 N N . LEU A 1 315 ? 31.043 18.344 -36.639 1.00 65.50 315 LEU A N 1
ATOM 2585 C CA . LEU A 1 315 ? 29.594 18.625 -36.650 1.00 65.50 315 LEU A CA 1
ATOM 2586 C C . LEU A 1 315 ? 29.368 20.127 -36.919 1.00 65.50 315 LEU A C 1
ATOM 2588 O O . LEU A 1 315 ? 28.935 20.866 -36.039 1.00 65.50 315 LEU A O 1
ATOM 2592 N N . GLN A 1 316 ? 29.753 20.616 -38.095 1.00 59.81 316 GLN A N 1
ATOM 2593 C CA . GLN A 1 316 ? 29.314 21.935 -38.556 1.00 59.81 316 GLN A CA 1
ATOM 2594 C C . GLN A 1 316 ? 28.285 21.714 -39.661 1.00 59.81 316 GLN A C 1
ATOM 2596 O O . GLN A 1 316 ? 28.616 21.114 -40.684 1.00 59.81 316 GLN A O 1
ATOM 2601 N N . GLU A 1 317 ? 27.045 22.112 -39.363 1.00 46.09 317 GLU A N 1
ATOM 2602 C CA . GLU A 1 317 ? 25.915 22.202 -40.299 1.00 46.09 317 GLU A CA 1
ATOM 2603 C C . GLU A 1 317 ? 26.269 22.994 -41.563 1.00 46.09 317 GLU A C 1
ATOM 2605 O O . GLU A 1 317 ? 27.004 24.005 -41.455 1.00 46.09 317 GLU A O 1
#

Foldseek 3Di:
DDDDPPDDDDLVNVLVVLVPDPPRDPVVNVVSVVVVVVVVVVVVVVVVVVVVVVVVVVVVVVVVVVVVVVVVVVLVVVLVVLLCLAFNFDDLVLVCVQDVPQDPVNSVLLVVLCCVLQQAPPRGGGLDLDDDLVSLCVSCPPPRNVCSVVVNVVSVVSNPPDRPDHDPSVCVVVCVVLVSVLVVLLVVLVVDDDPQQWHFCQDPDDDDPPSFTAIWGADNVPRDTPRPDADASCNRQSNCVVVVGDGDDHDPDPDDDDPLRVQLVDPDDDDDDDPPPDPVSVVVCCVRRVDDDDDDDDPDDDPDDDDDDDDDPDPDD

Radius of gyration: 38.12 Å; chains: 1; bounding box: 105×74×93 Å

=== Feature glossary ===
Key to the feature types in this record:

Secondary structure (8-state, DSSP). Secondary structure is the local, repeating backbone conformation. DSSP classifies it into eight states by reading the hydrogen-bond network: three helix types (H, G, I), two β types (E, B), two non-regular types (T, S), and unstructured coil (-).

Backbone torsions (φ/ψ). Backbone dihedral angles. Every residue except chain termini has a φ (preceding-C → N → Cα → C) and a ψ (N → Cα → C → next-N). They are reported in degrees following the IUPAC sign convention. Secondary structure is essentially a statement about which (φ, ψ) basin each residue occupies.

Predicted aligned error. Predicted Aligned Error (PAE) is an AlphaFold confidence matrix: entry (i, j) is the expected error in the position of residue j, in ångströms, when the prediction is superimposed on the true structure at residue i. Low PAE within a block of residues means that block is internally rigid and well-predicted; high PAE between two blocks means their relative placement is uncertain even if each block individually is confident.

B-factor. B-factor (Debye–Waller factor) reflects atomic displacement in the crystal lattice. It is an experimental observable (units Å²), not a prediction; low values mean the atom is pinned down, high values mean it moves or is heterogeneous across the crystal.

Secondary structure (3-state, P-SEA). Three-state secondary structure (P-SEA) collapses the eight DSSP classes into helix (a), strand (b), and coil (c). P-SEA assigns these from Cα geometry alone — distances and angles — without requiring backbone oxygens, so it works on any Cα trace.

Sequence. Primary structure: the covalent order of the twenty standard amino acids along the backbone. Two proteins with the same sequence will (almost always) fold to the same structure; two with 30% identity often share a fold but not the details.

pLDDT. pLDDT is the predicted lDDT-Cα score: AlphaFold's confidence that the local environment of each residue (all inter-atomic distances within 15 Å) is correctly placed. It is a per-residue number between 0 and 100, with higher meaning more reliable.

InterPro / GO / CATH / organism. Functional annotations link the protein to curated databases. InterPro entries identify conserved domains and families by matching the sequence against member-database signatures (Pfam, PROSITE, CDD, …). Gene Ontology (GO) terms describe molecular function, biological process, and cellular component in a controlled vocabulary. CATH places the structure in a hierarchical fold classification (Class/Architecture/Topology/Homologous-superfamily). The organism is the source species.

Contact-map, Ramachandran, and PAE plots. Three diagnostic plots accompany the record. The Cα contact map visualizes the tertiary structure as a 2D adjacency matrix (8 Å cutoff, sequence-local contacts suppressed). The Ramachandran plot shows the distribution of backbone (φ, ψ) torsions, with points in the α and β basins reflecting secondary structure content. The PAE plot shows AlphaFold's inter-residue confidence as a color matrix.

mmCIF coordinates. The mmCIF table is the protein's shape written out atom by atom. For each backbone N, Cα, C, and carbonyl O, it records an (x, y, z) coordinate triple in Å plus the residue type, chain letter, and residue number.

Radius of gyration, Cα contacts, bounding box. Three whole-structure scalars: the radius of gyration (RMS distance of Cα from centroid, in Å), the count of Cα–Cα contacts (pairs closer than 8 Å and separated by more than four residues in sequence — i.e. tertiary, not local, contacts), and the bounding-box dimensions. Together they distinguish compact globular folds from extended fibres or disordered chains.

Foldseek 3Di. The Foldseek 3Di string encodes local tertiary geometry as a 20-letter alphabet — one character per residue — derived from the relative positions of nearby Cα atoms. Unlike the amino-acid sequence, 3Di is a direct function of the 3D structure, so two proteins with the same fold have similar 3Di strings even at low sequence identity.

Rendered structure images. Six rendered views show the 3D structure from the faces of a cube — i.e. along ±x, ±y, ±z. Rendering representation is drawn randomly per protein from cartoon (secondary-structure ribbons), sticks (backbone bonds), or molecular surface; coloring is either N→C rainbow (blue at the N-terminus through red at the C-terminus) or one color per chain.

Nearest PDB structures. The Foldseek neighbor list gives the closest experimentally determined structures in the PDB, ranked by structural alignment. TM-score near 1 means near-identical fold; near 0.3 means only rough topology match. This is how one finds what a novel AlphaFold prediction most resembles in the solved-structure universe.

Solvent-accessible surface area. SASA measures how much of the protein is reachable by solvent. It is computed by rolling a water-sized probe over the atomic surface and summing the exposed area (Å²). Per-residue SASA distinguishes core (buried, low SASA) from surface (exposed, high SASA) residues; total SASA is a whole-molecule size measure.